Protein 1OMH (pdb70)

Solvent-accessible surface area: 15332 Å² total

Secondary structure (DSSP, 8-state):
-B--EEGGGHHHHHHT---SEEEESHHHHHTT--SB--HHHHHHHHHT---SS----TTS-TTSPPEEEEEEEEE--HHHHHHHHTS--HHHHHHHHHHHHHHHHHHHTT-EEEEEETTEEEEEE-----EEEEEEEE-TT--EEEEEEEEEE--B-TTS-B---B-HHHHHTHHHHHHHHHHHHHHHHHHTT--EEE-SSS-EEETTS-HHHHHTT-HHHHHHHHHHHHHT--TTT--HHHHHHHHHHTPPPP----HHHHHHHHHHHHHHTT----

Nearest PDB structures (foldseek):
  1omh-assembly1_A  TM=1.004E+00  e=4.259E-51  Escherichia coli
  1s6m-assembly1_A  TM=9.901E-01  e=4.294E-47  Escherichia coli
  1zm5-assembly1_A  TM=9.902E-01  e=7.015E-47  Escherichia coli
  8a1c-assembly1_A  TM=9.277E-01  e=3.483E-29  Escherichia coli
  8a1b-assembly1_A  TM=8.368E-01  e=1.275E-27  Escherichia coli

B-factor: mean 31.38, std 11.95, range [6.64, 80.11]

Foldseek 3Di:
DAKWAFPVCLVVVLVLAVAQKFKDKPVCVVLVGGGHDDSVCVSVLLVQPSPPPDDGCPVDDPVDTHTFWMKQKAWAQLQLLCLCQQVNDVLLLVLLVVLVRVLVQVLLQQWWDWDADPNRIDIGNQSIWIWIKGWDAADLVGFGITMITITTTQHADPVRRDHGTPSVRNNVCSVVSNLSSQVSSQVSVVVVPFDWDDDPPSDIHGVQADDVLSVLRCVLVVQLVVLCVVVVHDPVDDDPVSSCCSNPVSGHDRDDDDSVVSSVVSNVSSVVSVGDSD

Radius of gyration: 20.37 Å; Cα contacts (8 Å, |Δi|>4): 442; chains: 1; bounding box: 50×43×57 Å

Structure (mmCIF, N/CA/C/O backbone):
data_1OMH
#
_entry.id   1OMH
#
_cell.length_a   90.830
_cell.length_b   90.830
_cell.length_c   203.630
_cell.angle_alpha   90.00
_cell.angle_beta   90.00
_cell.angle_gamma   120.00
#
_symmetry.space_group_name_H-M   'P 61 2 2'
#
loop_
_entity.id
_entity.type
_entity.pdbx_description
1 polymer 'DNA OLIGONUCLEOTIDE'
2 polymer 'trwC protein'
3 non-polymer 'SULFATE ION'
4 water water
#
loop_
_atom_site.group_PDB
_atom_site.id
_atom_site.type_symbol
_atom_site.label_atom_id
_atom_site.label_alt_id
_atom_site.label_comp_id
_atom_site.label_asym_id
_atom_site.label_entity_id
_atom_site.label_seq_id
_atom_site.pdbx_PDB_ins_code
_atom_site.Cartn_x
_atom_site.Cartn_y
_atom_site.Cartn_z
_atom_site.occupancy
_atom_site.B_iso_or_equiv
_atom_site.auth_seq_id
_atom_site.auth_comp_id
_atom_site.auth_asym_id
_atom_site.auth_atom_id
_atom_site.pdbx_PDB_model_num
ATOM 521 N N . LEU B 2 2 ? 31.687 13.504 45.302 1.00 15.63 2 LEU A N 1
ATOM 522 C CA . LEU B 2 2 ? 31.852 13.677 46.740 1.00 17.70 2 LEU A CA 1
ATOM 523 C C . LEU B 2 2 ? 32.061 15.164 47.000 1.00 19.84 2 LEU A C 1
ATOM 524 O O . LEU B 2 2 ? 32.883 15.813 46.355 1.00 18.11 2 LEU A O 1
ATOM 529 N N . SER B 2 3 ? 31.300 15.701 47.941 1.00 19.43 3 SER A N 1
ATOM 530 C CA . SER B 2 3 ? 31.416 17.103 48.303 1.00 20.52 3 SER A CA 1
ATOM 531 C C . SER B 2 3 ? 31.360 17.193 49.812 1.00 19.48 3 SER A C 1
ATOM 532 O O . SER B 2 3 ? 30.821 16.306 50.482 1.00 20.11 3 SER A O 1
ATOM 535 N N . HIS B 2 4 ? 31.928 18.259 50.353 1.00 18.99 4 HIS A N 1
ATOM 536 C CA . HIS B 2 4 ? 31.907 18.433 51.788 1.00 15.31 4 HIS A CA 1
ATOM 537 C C . HIS B 2 4 ? 31.290 19.775 52.128 1.00 19.44 4 HIS A C 1
ATOM 538 O O . HIS B 2 4 ? 31.299 20.716 51.323 1.00 16.80 4 HIS A O 1
ATOM 553 N N . VAL B 2 6 ? 31.176 22.131 55.752 1.00 16.43 6 VAL A N 1
ATOM 554 C CA . VAL B 2 6 ? 31.462 22.255 57.173 1.00 17.85 6 VAL A CA 1
ATOM 555 C C . VAL B 2 6 ? 30.160 22.748 57.804 1.00 20.04 6 VAL A C 1
ATOM 556 O O . VAL B 2 6 ? 29.637 23.787 57.413 1.00 27.48 6 VAL A O 1
ATOM 560 N N . LEU B 2 7 ? 29.644 21.990 58.764 1.00 23.09 7 LEU A N 1
ATOM 561 C CA . LEU B 2 7 ? 28.391 22.314 59.444 1.00 26.36 7 LEU A CA 1
ATOM 562 C C . LEU B 2 7 ? 28.560 23.128 60.725 1.00 26.08 7 LEU A C 1
ATOM 563 O O . LEU B 2 7 ? 29.360 22.774 61.593 1.00 26.77 7 LEU A O 1
ATOM 568 N N . THR B 2 8 ? 27.787 24.204 60.848 1.00 25.71 8 THR A N 1
ATOM 569 C CA . THR B 2 8 ? 27.837 25.034 62.051 1.00 28.75 8 THR A CA 1
ATOM 570 C C . THR B 2 8 ? 26.469 25.083 62.741 1.00 31.00 8 THR A C 1
ATOM 571 O O . THR B 2 8 ? 25.520 24.423 62.304 1.00 29.04 8 THR A O 1
ATOM 575 N N . ARG B 2 9 ? 26.374 25.854 63.821 1.00 30.43 9 ARG A N 1
ATOM 576 C CA . ARG B 2 9 ? 25.133 25.967 64.585 1.00 35.43 9 ARG A CA 1
ATOM 577 C C . ARG B 2 9 ? 23.905 26.182 63.712 1.00 32.56 9 ARG A C 1
ATOM 578 O O . ARG B 2 9 ? 22.917 25.459 63.830 1.00 33.01 9 ARG A O 1
ATOM 586 N N . GLN B 2 10 ? 23.972 27.189 62.849 1.00 34.20 10 GLN A N 1
ATOM 587 C CA . GLN B 2 10 ? 22.871 27.524 61.954 1.00 36.80 10 GLN A CA 1
ATOM 588 C C . GLN B 2 10 ? 22.420 26.366 61.056 1.00 38.24 10 GLN A C 1
ATOM 589 O O . GLN B 2 10 ? 21.334 26.418 60.483 1.00 38.54 10 GLN A O 1
ATOM 595 N N . ASP B 2 11 ? 23.245 25.328 60.925 1.00 35.65 11 ASP A N 1
ATOM 596 C CA . ASP B 2 11 ? 22.893 24.186 60.074 1.00 31.67 11 ASP A CA 1
ATOM 597 C C . ASP B 2 11 ? 22.422 22.979 60.880 1.00 30.11 11 ASP A C 1
ATOM 598 O O . ASP B 2 11 ? 22.172 21.913 60.319 1.00 30.26 11 ASP A O 1
ATOM 603 N N . ILE B 2 12 ? 22.295 23.130 62.191 1.00 25.75 12 ILE A N 1
ATOM 604 C CA . ILE B 2 12 ? 21.895 21.994 63.008 1.00 26.78 12 ILE A CA 1
ATOM 605 C C . ILE B 2 12 ? 20.518 21.455 62.618 1.00 27.56 12 ILE A C 1
ATOM 606 O O . ILE B 2 12 ? 20.260 20.257 62.740 1.00 25.94 12 ILE A O 1
ATOM 611 N N . GLY B 2 13 ? 19.647 22.334 62.134 1.00 29.27 13 GLY A N 1
ATOM 612 C CA . GLY B 2 13 ? 18.327 21.899 61.713 1.00 32.33 13 GLY A CA 1
ATOM 613 C C . GLY B 2 13 ? 18.441 21.106 60.422 1.00 33.24 13 GLY A C 1
ATOM 614 O O . GLY B 2 13 ? 17.839 20.041 60.268 1.00 32.43 13 GLY A O 1
ATOM 615 N N . ARG B 2 14 ? 19.226 21.634 59.489 1.00 33.59 14 ARG A N 1
ATOM 616 C CA . ARG B 2 14 ? 19.443 20.989 58.200 1.00 35.81 14 ARG A CA 1
ATOM 617 C C . ARG B 2 14 ? 20.042 19.598 58.410 1.00 34.69 14 ARG A C 1
ATOM 618 O O . ARG B 2 14 ? 19.547 18.607 57.875 1.00 35.37 14 ARG A O 1
ATOM 626 N N . ALA B 2 15 ? 21.103 19.529 59.205 1.00 33.12 15 ALA A N 1
ATOM 627 C CA . ALA B 2 15 ? 21.770 18.261 59.483 1.00 33.48 15 ALA A CA 1
ATOM 628 C C . ALA B 2 15 ? 20.819 17.246 60.109 1.00 35.91 15 ALA A C 1
ATOM 629 O O . ALA B 2 15 ? 20.877 16.055 59.801 1.00 33.43 15 ALA A O 1
ATOM 631 N N . ALA B 2 16 ? 19.940 17.723 60.985 1.00 33.28 16 ALA A N 1
ATOM 632 C CA . ALA B 2 16 ? 18.987 16.850 61.654 1.00 35.10 16 ALA A CA 1
ATOM 633 C C . ALA B 2 16 ? 17.905 16.345 60.701 1.00 32.12 16 ALA A C 1
ATOM 634 O O . ALA B 2 16 ? 17.369 15.256 60.890 1.00 36.12 16 ALA A O 1
ATOM 636 N N . SER B 2 17 ? 17.596 17.132 59.673 1.00 33.78 17 SER A N 1
ATOM 637 C CA . SER B 2 17 ? 16.566 16.763 58.701 1.00 32.97 17 SER A CA 1
ATOM 638 C C . SER B 2 17 ? 16.961 15.592 57.803 1.00 33.90 17 SER A C 1
ATOM 639 O O . SER B 2 17 ? 16.105 14.966 57.180 1.00 36.36 17 SER A O 1
ATOM 642 N N . TYR B 2 18 ? 18.255 15.304 57.726 1.00 28.46 18 TYR A N 1
ATOM 643 C CA . TYR B 2 18 ? 18.737 14.208 56.894 1.00 31.94 18 TYR A CA 1
ATOM 644 C C . TYR B 2 18 ? 18.160 12.872 57.346 1.00 31.12 18 TYR A C 1
ATOM 645 O O . TYR B 2 18 ? 18.054 11.935 56.561 1.00 26.74 18 TYR A O 1
ATOM 654 N N . TYR B 2 19 ? 17.777 12.793 58.615 1.00 39.80 19 TYR A N 1
ATOM 655 C CA . TYR B 2 19 ? 17.210 11.565 59.158 1.00 44.92 19 TYR A CA 1
ATOM 656 C C . TYR B 2 19 ? 15.826 11.301 58.571 1.00 51.40 19 TYR A C 1
ATOM 657 O O . TYR B 2 19 ? 15.265 12.146 57.871 1.00 57.33 19 TYR A O 1
ATOM 666 N N . GLY B 2 31 ? 19.599 -2.228 52.970 1.00 45.01 31 GLY A N 1
ATOM 667 C CA . GLY B 2 31 ? 18.667 -1.836 54.012 0.00 45.98 31 GLY A CA 1
ATOM 668 C C . GLY B 2 31 ? 19.270 -0.884 55.028 0.00 46.21 31 GLY A C 1
ATOM 669 O O . GLY B 2 31 ? 20.477 -0.640 55.020 0.00 46.15 31 GLY A O 1
ATOM 670 N N . ASP B 2 32 ? 18.422 -0.348 55.902 1.00 47.96 32 ASP A N 1
ATOM 671 C CA . ASP B 2 32 ? 18.850 0.588 56.943 1.00 46.09 32 ASP A CA 1
ATOM 672 C C . ASP B 2 32 ? 19.288 1.907 56.307 0.00 41.31 32 ASP A C 1
ATOM 673 O O . ASP B 2 32 ? 20.464 2.099 56.011 1.00 36.81 32 ASP A O 1
ATOM 678 N N . ALA B 2 33 ? 18.339 2.817 56.105 1.00 35.64 33 ALA A N 1
ATOM 679 C CA . ALA B 2 33 ? 18.631 4.104 55.482 1.00 33.38 33 ALA A CA 1
ATOM 680 C C . ALA B 2 33 ? 19.500 5.030 56.330 1.00 30.91 33 ALA A C 1
ATOM 681 O O . ALA B 2 33 ? 20.233 5.853 55.788 1.00 26.37 33 ALA A O 1
ATOM 683 N N . SER B 2 34 ? 19.403 4.907 57.651 1.00 29.54 34 SER A N 1
ATOM 684 C CA . SER B 2 34 ? 20.193 5.729 58.567 1.00 31.44 34 SER A CA 1
ATOM 685 C C . SER B 2 34 ? 21.024 4.776 59.414 1.00 33.17 34 SER A C 1
ATOM 686 O O . SER B 2 34 ? 20.478 4.022 60.221 1.00 37.81 34 SER A O 1
ATOM 689 N N . GLU B 2 35 ? 22.341 4.814 59.239 1.00 28.56 35 GLU A N 1
ATOM 690 C CA . GLU B 2 35 ? 23.235 3.912 59.964 1.00 27.12 35 GLU A CA 1
ATOM 691 C C . GLU B 2 35 ? 24.458 4.619 60.556 1.00 28.21 35 GLU A C 1
ATOM 692 O O . GLU B 2 35 ? 24.940 5.602 60.002 1.00 22.45 35 GLU A O 1
ATOM 698 N N . TRP B 2 36 ? 24.951 4.106 61.682 1.00 25.42 36 TRP A N 1
ATOM 699 C CA . TRP B 2 36 ? 26.133 4.662 62.337 1.00 25.68 36 TRP A CA 1
ATOM 700 C C . TRP B 2 36 ? 27.378 4.012 61.754 1.00 22.15 36 TRP A C 1
ATOM 701 O O . TRP B 2 36 ? 27.317 2.907 61.212 1.00 28.17 36 TRP A O 1
ATOM 712 N N . GLN B 2 37 ? 28.508 4.702 61.878 1.00 24.92 37 GLN A N 1
ATOM 713 C CA . GLN B 2 37 ? 29.790 4.173 61.436 1.00 23.68 37 GLN A CA 1
ATOM 714 C C . GLN B 2 37 ? 30.908 4.921 62.147 1.00 27.66 37 GLN A C 1
ATOM 715 O O . GLN B 2 37 ? 30.756 6.097 62.490 1.00 21.43 37 GLN A O 1
ATOM 721 N N . GLY B 2 38 ? 32.023 4.227 62.370 1.00 28.84 38 GLY A N 1
ATOM 722 C CA . GLY B 2 38 ? 33.166 4.842 63.018 1.00 32.82 38 GLY A CA 1
ATOM 723 C C . GLY B 2 38 ? 33.586 4.199 64.326 1.00 35.12 38 GLY A C 1
ATOM 724 O O . GLY B 2 38 ? 32.749 3.874 65.168 1.00 32.33 38 GLY A O 1
ATOM 725 N N . LYS B 2 39 ? 34.892 4.013 64.492 1.00 34.29 39 LYS A N 1
ATOM 726 C CA . LYS B 2 39 ? 35.430 3.424 65.713 1.00 35.13 39 LYS A CA 1
ATOM 727 C C . LYS B 2 39 ? 34.934 4.275 66.872 1.00 34.29 39 LYS A C 1
ATOM 728 O O . LYS B 2 39 ? 34.655 3.771 67.958 1.00 39.74 39 LYS A O 1
ATOM 734 N N . GLY B 2 40 ? 34.820 5.576 66.624 1.00 32.41 40 GLY A N 1
ATOM 735 C CA . GLY B 2 40 ? 34.343 6.485 67.646 1.00 33.45 40 GLY A CA 1
ATOM 736 C C . GLY B 2 40 ? 32.922 6.128 68.033 1.00 38.16 40 GLY A C 1
ATOM 737 O O . GLY B 2 40 ? 32.584 6.088 69.218 1.00 36.51 40 GLY A O 1
ATOM 738 N N . ALA B 2 41 ? 32.084 5.872 67.031 1.00 36.05 41 ALA A N 1
ATOM 739 C CA . ALA B 2 41 ? 30.694 5.508 67.277 1.00 38.25 41 ALA A CA 1
ATOM 740 C C . ALA B 2 41 ? 30.699 4.275 68.171 1.00 40.56 41 ALA A C 1
ATOM 741 O O . ALA B 2 41 ? 29.988 4.220 69.173 1.00 39.98 41 ALA A O 1
ATOM 743 N N . GLU B 2 42 ? 31.517 3.295 67.800 1.00 42.83 42 GLU A N 1
ATOM 744 C CA . GLU B 2 42 ? 31.645 2.065 68.572 1.00 47.68 42 GLU A CA 1
ATOM 745 C C . GLU B 2 42 ? 32.010 2.412 70.013 1.00 48.94 42 GLU A C 1
ATOM 746 O O . GLU B 2 42 ? 31.446 1.862 70.957 1.00 48.86 42 GLU A O 1
ATOM 752 N N . GLU B 2 43 ? 32.955 3.335 70.170 1.00 49.56 43 GLU A N 1
ATOM 753 C CA . GLU B 2 43 ? 33.395 3.763 71.491 1.00 48.55 43 GLU A CA 1
ATOM 754 C C . GLU B 2 43 ? 32.253 4.317 72.329 1.00 45.74 43 GLU A C 1
ATOM 755 O O . GLU B 2 43 ? 32.256 4.188 73.552 1.00 46.08 43 GLU A O 1
ATOM 761 N N . LEU B 2 44 ? 31.274 4.934 71.676 1.00 41.56 44 LEU A N 1
ATOM 762 C CA . LEU B 2 44 ? 30.133 5.496 72.390 1.00 38.56 44 LEU A CA 1
ATOM 763 C C . LEU B 2 44 ? 28.987 4.495 72.444 1.00 37.95 44 LEU A C 1
ATOM 764 O O . LEU B 2 44 ? 27.882 4.827 72.870 1.00 36.60 44 LEU A O 1
ATOM 769 N N . GLY B 2 45 ? 29.259 3.270 72.004 1.00 38.92 45 GLY A N 1
ATOM 770 C CA . GLY B 2 45 ? 28.244 2.232 72.012 1.00 44.28 45 GLY A CA 1
ATOM 771 C C . GLY B 2 45 ? 27.172 2.419 70.955 1.00 46.96 45 GLY A C 1
ATOM 772 O O . GLY B 2 45 ? 26.036 1.976 71.128 1.00 45.51 45 GLY A O 1
ATOM 773 N N . LEU B 2 46 ? 27.527 3.072 69.853 1.00 43.03 46 LEU A N 1
ATOM 774 C CA . LEU B 2 46 ? 26.569 3.306 68.781 1.00 41.82 46 LEU A CA 1
ATOM 775 C C . LEU B 2 46 ? 26.811 2.379 67.597 1.00 40.87 46 LEU A C 1
ATOM 776 O O . LEU B 2 46 ? 27.934 2.258 67.109 1.00 42.87 46 LEU A O 1
ATOM 781 N N . SER B 2 47 ? 25.747 1.722 67.147 1.00 39.93 47 SER A N 1
ATOM 782 C CA . SER B 2 47 ? 25.822 0.801 66.019 1.00 39.16 47 SER A CA 1
ATOM 783 C C . SER B 2 47 ? 24.425 0.595 65.446 1.00 36.20 47 SER A C 1
ATOM 784 O O . SER B 2 47 ? 23.429 0.801 66.136 1.00 37.11 47 SER A O 1
ATOM 787 N N . GLY B 2 48 ? 24.358 0.180 64.185 1.00 36.83 48 GLY A N 1
ATOM 788 C CA . GLY B 2 48 ? 23.070 -0.038 63.550 1.00 35.45 48 GLY A CA 1
ATOM 789 C C . GLY B 2 48 ? 22.363 1.269 63.241 1.00 34.16 48 GLY A C 1
ATOM 790 O O . GLY B 2 48 ? 23.004 2.306 63.070 1.00 29.81 48 GLY A O 1
ATOM 791 N N . GLU B 2 49 ? 21.037 1.224 63.171 1.00 32.33 49 GLU A N 1
ATOM 792 C CA . GLU B 2 49 ? 20.250 2.412 62.870 1.00 32.52 49 GLU A CA 1
ATOM 793 C C . GLU B 2 49 ? 20.589 3.584 63.785 1.00 32.13 49 GLU A C 1
ATOM 794 O O . GLU B 2 49 ? 20.919 3.409 64.959 1.00 33.29 49 GLU A O 1
ATOM 800 N N . VAL B 2 50 ? 20.493 4.787 63.235 1.00 27.81 50 VAL A N 1
ATOM 801 C CA . VAL B 2 50 ? 20.781 5.995 63.991 1.00 32.05 50 VAL A CA 1
ATOM 802 C C . VAL B 2 50 ? 19.587 6.414 64.842 1.00 33.40 50 VAL A C 1
ATOM 803 O O . VAL B 2 50 ? 18.446 6.385 64.384 1.00 30.92 50 VAL A O 1
ATOM 807 N N . ASP B 2 51 ? 19.852 6.782 66.091 1.00 33.57 51 ASP A N 1
ATOM 808 C CA . ASP B 2 51 ? 18.792 7.252 66.969 1.00 33.18 51 ASP A CA 1
ATOM 809 C C . ASP B 2 51 ? 18.825 8.763 66.815 1.00 30.90 51 ASP A C 1
ATOM 810 O O . ASP B 2 51 ? 19.799 9.413 67.201 1.00 33.15 51 ASP A O 1
ATOM 815 N N . SER B 2 52 ? 17.767 9.319 66.240 1.00 26.01 52 SER A N 1
ATOM 816 C CA . SER B 2 52 ? 17.695 10.753 66.004 1.00 26.56 52 SER A CA 1
ATOM 817 C C . SER B 2 52 ? 17.943 11.598 67.244 1.00 28.33 52 SER A C 1
ATOM 818 O O . SER B 2 52 ? 18.520 12.676 67.150 1.00 26.89 52 SER A O 1
ATOM 821 N N . LYS B 2 53 ? 17.507 11.118 68.405 1.00 30.43 53 LYS A N 1
ATOM 822 C CA . LYS B 2 53 ? 17.699 11.886 69.625 1.00 34.15 53 LYS A CA 1
ATOM 823 C C . LYS B 2 53 ? 19.176 11.973 69.981 1.00 28.67 53 LYS A C 1
ATOM 824 O O . LYS B 2 53 ? 19.691 13.060 70.239 1.00 32.78 53 LYS A O 1
ATOM 830 N N . ARG B 2 54 ? 19.857 10.833 69.998 1.00 28.39 54 ARG A N 1
ATOM 831 C CA . ARG B 2 54 ? 21.274 10.832 70.328 1.00 32.32 54 ARG A CA 1
ATOM 832 C C . ARG B 2 54 ? 22.014 11.664 69.279 1.00 33.53 54 ARG A C 1
ATOM 833 O O . ARG B 2 54 ? 22.941 12.408 69.602 1.00 30.06 54 ARG A O 1
ATOM 841 N N . PHE B 2 55 ? 21.577 11.557 68.027 1.00 30.66 55 PHE A N 1
ATOM 842 C CA . PHE B 2 55 ? 22.204 12.296 66.938 1.00 28.02 55 PHE A CA 1
ATOM 843 C C . PHE B 2 55 ? 22.142 13.808 67.127 1.00 28.06 55 PHE A C 1
ATOM 844 O O . PHE B 2 55 ? 23.150 14.490 66.945 1.00 22.26 55 PHE A O 1
ATOM 852 N N . ARG B 2 56 ? 20.973 14.339 67.487 1.00 28.97 56 ARG A N 1
ATOM 853 C CA . ARG B 2 56 ? 20.832 15.784 67.686 1.00 30.96 56 ARG A CA 1
ATOM 854 C C . ARG B 2 56 ? 21.731 16.309 68.806 1.00 30.44 56 ARG A C 1
ATOM 855 O O . ARG B 2 56 ? 22.336 17.371 68.675 1.00 31.15 56 ARG A O 1
ATOM 863 N N . GLU B 2 57 ? 21.819 15.577 69.909 1.00 29.70 57 GLU A N 1
ATOM 864 C CA . GLU B 2 57 ? 22.659 16.039 71.000 1.00 38.22 57 GLU A CA 1
ATOM 865 C C . GLU B 2 57 ? 24.129 15.991 70.602 1.00 36.04 57 GLU A C 1
ATOM 866 O O . GLU B 2 57 ? 24.872 16.941 70.859 1.00 35.17 57 GLU A O 1
ATOM 872 N N . LEU B 2 58 ? 24.545 14.895 69.971 1.00 32.85 58 LEU A N 1
ATOM 873 C CA . LEU B 2 58 ? 25.928 14.772 69.531 1.00 29.63 58 LEU A CA 1
ATOM 874 C C . LEU B 2 58 ? 26.270 15.963 68.652 1.00 28.60 58 LEU A C 1
ATOM 875 O O . LEU B 2 58 ? 27.357 16.530 68.756 1.00 28.88 58 LEU A O 1
ATOM 880 N N . LEU B 2 59 ? 25.337 16.359 67.792 1.00 25.77 59 LEU A N 1
ATOM 881 C CA . LEU B 2 59 ? 25.565 17.516 66.936 1.00 26.98 59 LEU A CA 1
ATOM 882 C C . LEU B 2 59 ? 25.800 18.722 67.843 1.00 30.77 59 LEU A C 1
ATOM 883 O O . LEU B 2 59 ? 26.592 19.605 67.527 1.00 25.30 59 LEU A O 1
ATOM 888 N N . ALA B 2 60 ? 25.105 18.742 68.977 1.00 33.45 60 ALA A N 1
ATOM 889 C CA . ALA B 2 60 ? 25.226 19.833 69.940 1.00 37.99 60 ALA A CA 1
ATOM 890 C C . ALA B 2 60 ? 26.476 19.689 70.809 1.00 39.72 60 ALA A C 1
ATOM 891 O O . ALA B 2 60 ? 26.777 20.566 71.618 1.00 38.76 60 ALA A O 1
ATOM 893 N N . GLY B 2 61 ? 27.188 18.577 70.645 1.00 39.76 61 GLY A N 1
ATOM 894 C CA . GLY B 2 61 ? 28.402 18.340 71.410 1.00 42.41 61 GLY A CA 1
ATOM 895 C C . GLY B 2 61 ? 28.191 17.669 72.756 1.00 44.93 61 GLY A C 1
ATOM 896 O O . GLY B 2 61 ? 28.959 17.902 73.689 1.00 44.16 61 GLY A O 1
ATOM 897 N N . ASN B 2 62 ? 27.170 16.818 72.849 1.00 46.02 62 ASN A N 1
ATOM 898 C CA . ASN B 2 62 ? 26.844 16.124 74.094 1.00 41.96 62 ASN A CA 1
ATOM 899 C C . ASN B 2 62 ? 27.120 14.622 74.053 1.00 43.41 62 ASN A C 1
ATOM 900 O O . ASN B 2 62 ? 26.373 13.854 73.443 1.00 44.72 62 ASN A O 1
ATOM 905 N N . ILE B 2 63 ? 28.189 14.205 74.723 1.00 43.29 63 ILE A N 1
ATOM 906 C CA . ILE B 2 63 ? 28.574 12.798 74.762 1.00 44.35 63 ILE A CA 1
ATOM 907 C C . ILE B 2 63 ? 27.532 12.018 75.554 1.00 45.04 63 ILE A C 1
ATOM 908 O O . ILE B 2 63 ? 27.474 10.788 75.493 1.00 43.89 63 ILE A O 1
ATOM 913 N N . GLY B 2 64 ? 26.720 12.754 76.307 1.00 46.21 64 GLY A N 1
ATOM 914 C CA . GLY B 2 64 ? 25.643 12.160 77.081 1.00 50.32 64 GLY A CA 1
ATOM 915 C C . GLY B 2 64 ? 25.939 11.257 78.261 0.00 48.93 64 GLY A C 1
ATOM 916 O O . GLY B 2 64 ? 25.149 11.210 79.202 0.00 48.82 64 GLY A O 1
ATOM 917 N N . GLU B 2 65 ? 27.056 10.538 78.229 1.00 49.07 65 GLU A N 1
ATOM 918 C CA . GLU B 2 65 ? 27.395 9.631 79.322 1.00 50.86 65 GLU A CA 1
ATOM 919 C C . GLU B 2 65 ? 27.691 10.373 80.623 0.00 50.86 65 GLU A C 1
ATOM 920 O O . GLU B 2 65 ? 28.468 9.908 81.458 0.00 50.62 65 GLU A O 1
ATOM 926 N N . GLY B 2 66 ? 27.053 11.524 80.800 0.00 52.38 66 GLY A N 1
ATOM 927 C CA . GLY B 2 66 ? 27.269 12.304 82.001 1.00 54.50 66 GLY A CA 1
ATOM 928 C C . GLY B 2 66 ? 28.630 12.969 81.961 1.00 56.98 66 GLY A C 1
ATOM 929 O O . GLY B 2 66 ? 29.254 13.199 82.997 1.00 56.08 66 GLY A O 1
ATOM 930 N N . HIS B 2 67 ? 29.091 13.275 80.752 1.00 55.99 67 HIS A N 1
ATOM 931 C CA . HIS B 2 67 ? 30.386 13.916 80.553 1.00 54.23 67 HIS A CA 1
ATOM 932 C C . HIS B 2 67 ? 30.190 15.410 80.318 1.00 50.94 67 HIS A C 1
ATOM 933 O O . HIS B 2 67 ? 29.068 15.867 80.096 1.00 50.52 67 HIS A O 1
ATOM 940 N N . ARG B 2 68 ? 31.277 16.173 80.369 1.00 49.63 68 ARG A N 1
ATOM 941 C CA . ARG B 2 68 ? 31.188 17.613 80.146 1.00 46.58 68 ARG A CA 1
ATOM 942 C C . ARG B 2 68 ? 30.850 17.883 78.682 1.00 47.10 68 ARG A C 1
ATOM 943 O O . ARG B 2 68 ? 31.286 17.148 77.793 1.00 44.11 68 ARG A O 1
ATOM 951 N N . ILE B 2 69 ? 30.064 18.929 78.442 1.00 41.66 69 ILE A N 1
ATOM 952 C CA . ILE B 2 69 ? 29.685 19.319 77.091 1.00 39.34 69 ILE A CA 1
ATOM 953 C C . ILE B 2 69 ? 30.981 19.660 76.347 1.00 41.27 69 ILE A C 1
ATOM 954 O O . ILE B 2 69 ? 31.976 20.035 76.969 1.00 39.22 69 ILE A O 1
ATOM 967 N N . ARG B 2 71 ? 33.444 21.502 73.116 1.00 35.35 71 ARG A N 1
ATOM 968 C CA . ARG B 2 71 ? 33.718 22.731 72.386 1.00 27.27 71 ARG A CA 1
ATOM 969 C C . ARG B 2 71 ? 33.560 24.058 73.123 1.00 29.46 71 ARG A C 1
ATOM 970 O O . ARG B 2 71 ? 33.285 25.083 72.503 1.00 27.91 71 ARG A O 1
ATOM 978 N N . SER B 2 72 ? 33.761 24.059 74.437 1.00 31.82 72 SER A N 1
ATOM 979 C CA . SER B 2 72 ? 33.637 25.302 75.195 1.00 36.91 72 SER A CA 1
ATOM 980 C C . SER B 2 72 ? 34.668 26.346 74.747 1.00 35.35 72 SER A C 1
ATOM 981 O O . SER B 2 72 ? 34.384 27.545 74.737 1.00 37.33 72 SER A O 1
ATOM 984 N N . ALA B 2 73 ? 35.855 25.884 74.357 1.00 38.56 73 ALA A N 1
ATOM 985 C CA . ALA B 2 73 ? 36.929 26.775 73.920 1.00 35.38 73 ALA A CA 1
ATOM 986 C C . ALA B 2 73 ? 36.602 27.555 72.648 1.00 37.89 73 ALA A C 1
ATOM 987 O O . ALA B 2 73 ? 37.369 28.431 72.236 1.00 35.77 73 ALA A O 1
ATOM 989 N N . THR B 2 74 ? 35.471 27.238 72.023 1.00 34.76 74 THR A N 1
ATOM 990 C CA . THR B 2 74 ? 35.060 27.931 70.806 1.00 32.15 74 THR A CA 1
ATOM 991 C C . THR B 2 74 ? 34.923 29.419 71.086 1.00 35.70 74 THR A C 1
ATOM 992 O O . THR B 2 74 ? 34.281 29.820 72.059 1.00 40.47 74 THR A O 1
ATOM 996 N N . ARG B 2 75 ? 35.519 30.240 70.228 1.00 35.96 75 ARG A N 1
ATOM 997 C CA . ARG B 2 75 ? 35.455 31.686 70.395 1.00 35.36 75 ARG A CA 1
ATOM 998 C C . ARG B 2 75 ? 34.073 32.258 70.102 1.00 38.86 75 ARG A C 1
ATOM 999 O O . ARG B 2 75 ? 33.473 31.971 69.068 1.00 36.92 75 ARG A O 1
ATOM 1007 N N . GLN B 2 76 ? 33.581 33.080 71.025 1.00 39.54 76 GLN A N 1
ATOM 1008 C CA . GLN B 2 76 ? 32.274 33.708 70.893 1.00 39.44 76 GLN A CA 1
ATOM 1009 C C . GLN B 2 76 ? 32.110 34.460 69.581 1.00 38.17 76 GLN A C 1
ATOM 1010 O O . GLN B 2 76 ? 30.997 34.602 69.074 1.00 38.85 76 GLN A O 1
ATOM 1016 N N . ASP B 2 77 ? 33.212 34.951 69.027 1.00 36.68 77 ASP A N 1
ATOM 1017 C CA . ASP B 2 77 ? 33.131 35.685 67.772 1.00 34.60 77 ASP A CA 1
ATOM 1018 C C . ASP B 2 77 ? 33.258 34.746 66.569 1.00 33.38 77 ASP A C 1
ATOM 1019 O O . ASP B 2 77 ? 33.240 35.185 65.423 1.00 30.44 77 ASP A O 1
ATOM 1024 N N . SER B 2 78 ? 33.374 33.451 66.841 1.00 35.75 78 SER A N 1
ATOM 1025 C CA . SER B 2 78 ? 33.497 32.457 65.781 1.00 36.74 78 SER A CA 1
ATOM 1026 C C . SER B 2 78 ? 32.300 31.506 65.800 1.00 35.87 78 SER A C 1
ATOM 1027 O O . SER B 2 78 ? 31.643 31.341 66.828 1.00 32.81 78 SER A O 1
ATOM 1030 N N . LYS B 2 79 ? 32.017 30.883 64.661 1.00 35.61 79 LYS A N 1
ATOM 1031 C CA . LYS B 2 79 ? 30.896 29.952 64.578 1.00 32.55 79 LYS A CA 1
ATOM 1032 C C . LYS B 2 79 ? 31.292 28.620 65.179 1.00 32.41 79 LYS A C 1
ATOM 1033 O O . LYS B 2 79 ? 32.406 28.144 64.976 1.00 32.32 79 LYS A O 1
ATOM 1039 N N . GLU B 2 80 ? 30.393 28.014 65.937 1.00 29.28 80 GLU A N 1
ATOM 1040 C CA . GLU B 2 80 ? 30.720 26.721 66.494 1.00 32.42 80 GLU A CA 1
ATOM 1041 C C . GLU B 2 80 ? 30.409 25.716 65.399 1.00 27.56 80 GLU A C 1
ATOM 1042 O O . GLU B 2 80 ? 29.428 25.855 64.669 1.00 30.24 80 GLU A O 1
ATOM 1048 N N . ARG B 2 81 ? 31.268 24.717 65.273 1.00 27.03 81 ARG A N 1
ATOM 1049 C CA . ARG B 2 81 ? 31.105 23.695 64.258 1.00 22.59 81 ARG A CA 1
ATOM 1050 C C . ARG B 2 81 ? 30.492 22.464 64.886 1.00 21.99 81 ARG A C 1
ATOM 1051 O O . ARG B 2 81 ? 30.915 22.024 65.952 1.00 23.51 81 ARG A O 1
ATOM 1059 N N . ILE B 2 82 ? 29.486 21.915 64.216 1.00 21.62 82 ILE A N 1
ATOM 1060 C CA . ILE B 2 82 ? 28.781 20.749 64.720 1.00 22.68 82 ILE A CA 1
ATOM 1061 C C . ILE B 2 82 ? 29.144 19.484 63.968 1.00 23.04 82 ILE A C 1
ATOM 1062 O O . ILE B 2 82 ? 28.836 18.379 64.420 1.00 25.65 82 ILE A O 1
ATOM 1067 N N . GLY B 2 83 ? 29.789 19.645 62.818 1.00 21.85 83 GLY A N 1
ATOM 1068 C CA . GLY B 2 83 ? 30.179 18.485 62.047 1.00 23.09 83 GLY A CA 1
ATOM 1069 C C . GLY B 2 83 ? 30.669 18.784 60.643 1.00 19.53 83 GLY A C 1
ATOM 1070 O O . GLY B 2 83 ? 30.896 19.932 60.260 1.00 24.76 83 GLY A O 1
ATOM 1071 N N . LEU B 2 84 ? 30.823 17.715 59.876 1.00 21.82 84 LEU A N 1
ATOM 1072 C CA . LEU B 2 84 ? 31.290 17.791 58.504 1.00 19.79 84 LEU A CA 1
ATOM 1073 C C . LEU B 2 84 ? 30.442 16.824 57.703 1.00 16.75 84 LEU A C 1
ATOM 1074 O O . LEU B 2 84 ? 30.429 15.625 57.982 1.00 20.20 84 LEU A O 1
ATOM 1079 N N . ASP B 2 85 ? 29.721 17.347 56.722 1.00 17.38 85 ASP A N 1
ATOM 1080 C CA . ASP B 2 85 ? 28.878 16.510 55.888 1.00 19.84 85 ASP A CA 1
ATOM 1081 C C . ASP B 2 85 ? 29.597 16.121 54.606 1.00 18.00 85 ASP A C 1
ATOM 1082 O O . ASP B 2 85 ? 30.033 16.984 53.847 1.00 19.34 85 ASP A O 1
ATOM 1087 N N . LEU B 2 86 ? 29.745 14.819 54.384 1.00 16.83 86 LEU A N 1
ATOM 1088 C CA . LEU B 2 86 ? 30.360 14.331 53.160 1.00 14.72 86 LEU A CA 1
ATOM 1089 C C . LEU B 2 86 ? 29.196 13.731 52.368 1.00 15.53 86 LEU A C 1
ATOM 1090 O O . LEU B 2 86 ? 28.611 12.721 52.766 1.00 16.27 86 LEU A O 1
ATOM 1095 N N . THR B 2 87 ? 28.848 14.378 51.263 1.00 15.50 87 THR A N 1
ATOM 1096 C CA . THR B 2 87 ? 27.743 13.927 50.426 1.00 16.51 87 THR A CA 1
ATOM 1097 C C . THR B 2 87 ? 28.240 13.144 49.217 1.00 13.55 87 THR A C 1
ATOM 1098 O O . THR B 2 87 ? 28.865 13.709 48.317 1.00 15.47 87 THR A O 1
ATOM 1102 N N . PHE B 2 88 ? 27.957 11.843 49.225 1.00 16.17 88 PHE A N 1
ATOM 1103 C CA . PHE B 2 88 ? 28.339 10.928 48.155 1.00 17.03 88 PHE A CA 1
ATOM 1104 C C . PHE B 2 88 ? 27.160 10.758 47.197 1.00 13.65 88 PHE A C 1
ATOM 1105 O O . PHE B 2 88 ? 26.093 10.319 47.608 1.00 17.47 88 PHE A O 1
ATOM 1113 N N . SER B 2 89 ? 27.364 11.072 45.924 1.00 14.96 89 SER A N 1
ATOM 1114 C CA . SER B 2 89 ? 26.301 10.939 44.935 1.00 16.76 89 SER A CA 1
ATOM 1115 C C . SER B 2 89 ? 26.748 10.043 43.786 1.00 16.47 89 SER A C 1
ATOM 1116 O O . SER B 2 89 ? 27.834 10.205 43.244 1.00 15.65 89 SER A O 1
ATOM 1119 N N . ALA B 2 90 ? 25.899 9.095 43.424 1.00 14.90 90 ALA A N 1
ATOM 1120 C CA . ALA B 2 90 ? 26.198 8.173 42.342 1.00 15.84 90 ALA A CA 1
ATOM 1121 C C . ALA B 2 90 ? 25.925 8.797 40.980 1.00 17.29 90 ALA A C 1
ATOM 1122 O O . ALA B 2 90 ? 25.192 9.788 40.871 1.00 17.62 90 ALA A O 1
ATOM 1124 N N . PRO B 2 91 ? 26.547 8.246 39.924 1.00 17.40 91 PRO A N 1
ATOM 1125 C CA . PRO B 2 91 ? 26.343 8.749 38.565 1.00 16.33 91 PRO A CA 1
ATOM 1126 C C . PRO B 2 91 ? 24.844 8.585 38.303 1.00 13.36 91 PRO A C 1
ATOM 1127 O O . PRO B 2 91 ? 24.216 7.716 38.898 1.00 12.80 91 PRO A O 1
ATOM 1131 N N . LYS B 2 92 ? 24.274 9.405 37.429 1.00 12.10 92 LYS A N 1
ATOM 1132 C CA . LYS B 2 92 ? 22.836 9.332 37.155 1.00 12.96 92 LYS A CA 1
ATOM 1133 C C . LYS B 2 92 ? 22.377 7.965 36.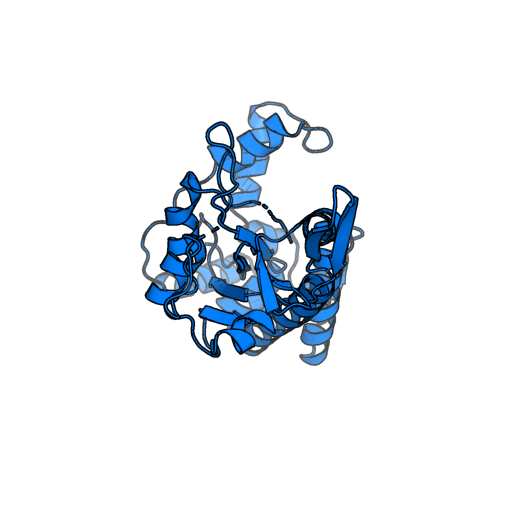643 1.00 13.20 92 LYS A C 1
ATOM 1134 O O . LYS B 2 92 ? 21.350 7.457 37.082 1.00 14.45 92 LYS A O 1
ATOM 1140 N N . SER B 2 93 ? 23.123 7.379 35.709 1.00 12.45 93 SER A N 1
ATOM 1141 C CA . SER B 2 93 ? 22.754 6.065 35.173 1.00 18.88 93 SER A CA 1
ATOM 1142 C C . SER B 2 93 ? 22.640 5.042 36.292 1.00 18.77 93 SER A C 1
ATOM 1143 O O . SER B 2 93 ? 21.785 4.155 36.254 1.00 20.91 93 SER A O 1
ATOM 1146 N N . VAL B 2 94 ? 23.510 5.164 37.287 1.00 17.79 94 VAL A N 1
ATOM 1147 C CA . VAL B 2 94 ? 23.497 4.245 38.411 1.00 15.50 94 VAL A CA 1
ATOM 1148 C C . VAL B 2 94 ? 22.227 4.454 39.231 1.00 18.19 94 VAL A C 1
ATOM 1149 O O . VAL B 2 94 ? 21.570 3.482 39.625 1.00 15.80 94 VAL A O 1
ATOM 1153 N N . SER B 2 95 ? 21.867 5.712 39.481 1.00 14.37 95 SER A N 1
ATOM 1154 C CA . SER B 2 95 ? 20.643 5.992 40.233 1.00 17.36 95 SER A CA 1
ATOM 1155 C C . SER B 2 95 ? 19.440 5.435 39.466 1.00 12.89 95 SER A C 1
ATOM 1156 O O . SER B 2 95 ? 18.512 4.883 40.066 1.00 18.78 95 SER A O 1
ATOM 1159 N N . LEU B 2 96 ? 19.464 5.570 38.141 1.00 14.09 96 LEU A N 1
ATOM 1160 C CA . LEU B 2 96 ? 18.367 5.085 37.298 1.00 20.26 96 LEU A CA 1
ATOM 1161 C C . LEU B 2 96 ? 18.196 3.570 37.355 1.00 21.40 96 LEU A C 1
ATOM 1162 O O . LEU B 2 96 ? 17.082 3.059 37.507 1.00 21.35 96 LEU A O 1
ATOM 1167 N N . GLN B 2 97 ? 19.306 2.854 37.228 1.00 22.63 97 GLN A N 1
ATOM 1168 C CA . GLN B 2 97 ? 19.274 1.399 37.253 1.00 20.22 97 GLN A CA 1
ATOM 1169 C C . GLN B 2 97 ? 18.800 0.903 38.612 1.00 21.30 97 GLN A C 1
ATOM 1170 O O . GLN B 2 97 ? 18.036 -0.055 38.705 1.00 21.87 97 GLN A O 1
ATOM 1176 N N . ALA B 2 98 ? 19.239 1.564 39.676 1.00 17.19 98 ALA A N 1
ATOM 1177 C CA . ALA B 2 98 ? 18.844 1.146 41.014 1.00 19.39 98 ALA A CA 1
ATOM 1178 C C . ALA B 2 98 ? 17.428 1.530 41.425 1.00 20.44 98 ALA A C 1
ATOM 1179 O O . ALA B 2 98 ? 16.716 0.728 42.025 1.00 20.29 98 ALA A O 1
ATOM 1181 N N . LEU B 2 99 ? 17.018 2.748 41.090 1.00 19.49 99 LEU A N 1
ATOM 1182 C CA . LEU B 2 99 ? 15.718 3.258 41.514 1.00 20.74 99 LEU A CA 1
ATOM 1183 C C . LEU B 2 99 ? 14.557 3.161 40.531 1.00 22.17 99 LEU A C 1
ATOM 1184 O O . LEU B 2 99 ? 13.400 3.099 40.944 1.00 23.00 99 LEU A O 1
ATOM 1189 N N . VAL B 2 100 ? 14.850 3.175 39.240 1.00 18.61 100 VAL A N 1
ATOM 1190 C CA . VAL B 2 100 ? 13.790 3.057 38.250 1.00 24.76 100 VAL A CA 1
ATOM 1191 C C . VAL B 2 100 ? 13.678 1.587 37.841 1.00 26.09 100 VAL A C 1
ATOM 1192 O O . VAL B 2 100 ? 12.609 0.993 37.964 1.00 25.67 100 VAL A O 1
ATOM 1196 N N . ALA B 2 101 ? 14.784 1.007 37.366 1.00 25.82 101 ALA A N 1
ATOM 1197 C CA . ALA B 2 101 ? 14.810 -0.404 36.968 1.00 27.49 101 ALA A CA 1
ATOM 1198 C C . ALA B 2 101 ? 14.583 -1.297 38.189 1.00 29.00 101 ALA A C 1
ATOM 1199 O O . ALA B 2 101 ? 14.055 -2.399 38.072 1.00 31.31 101 ALA A O 1
ATOM 1201 N N . GLY B 2 102 ? 15.004 -0.822 39.356 1.00 29.37 102 GLY A N 1
ATOM 1202 C CA . GLY B 2 102 ? 14.799 -1.579 40.579 1.00 27.08 102 GLY A CA 1
ATOM 1203 C C . GLY B 2 102 ? 15.844 -2.604 40.980 1.00 31.37 102 GLY A C 1
ATOM 1204 O O . GLY B 2 102 ? 15.497 -3.639 41.547 1.00 32.08 102 GLY A O 1
ATOM 1205 N N . ASP B 2 103 ? 17.116 -2.341 40.698 1.00 29.83 103 ASP A N 1
ATOM 1206 C CA . ASP B 2 103 ? 18.171 -3.277 41.081 1.00 29.03 103 ASP A CA 1
ATOM 1207 C C . ASP B 2 103 ? 18.674 -2.927 42.477 1.00 26.90 103 ASP A C 1
ATOM 1208 O O . ASP B 2 103 ? 19.517 -2.044 42.648 1.00 28.80 103 ASP A O 1
ATOM 1213 N N . ALA B 2 104 ? 18.151 -3.633 43.474 1.00 22.84 104 ALA A N 1
ATOM 1214 C CA . ALA B 2 104 ? 18.519 -3.404 44.863 1.00 25.32 104 ALA A CA 1
ATOM 1215 C C . ALA B 2 104 ? 20.001 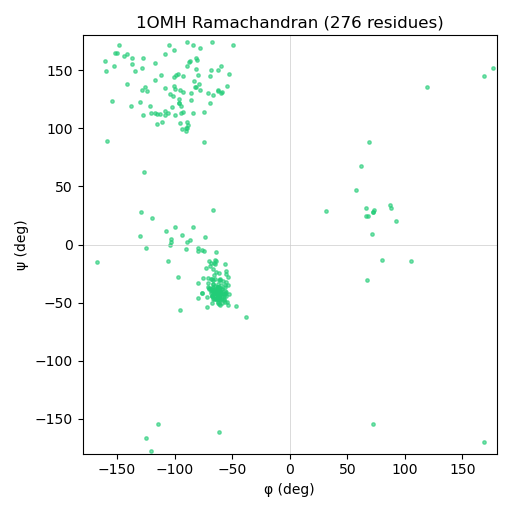-3.610 45.159 1.00 25.32 104 ALA A C 1
ATOM 1216 O O . ALA B 2 104 ? 20.551 -2.969 46.060 1.00 23.45 104 ALA A O 1
ATOM 1218 N N . GLU B 2 105 ? 20.654 -4.494 44.413 1.00 21.77 105 GLU A N 1
ATOM 1219 C CA . GLU B 2 105 ? 22.072 -4.748 44.654 1.00 22.78 105 GLU A CA 1
ATOM 1220 C C . GLU B 2 105 ? 22.912 -3.503 44.375 1.00 22.98 105 GLU A C 1
ATOM 1221 O O . GLU B 2 105 ? 24.012 -3.358 44.907 1.00 22.84 105 GLU A O 1
ATOM 1227 N N . ILE B 2 106 ? 22.387 -2.602 43.547 1.00 23.51 106 ILE A N 1
ATOM 1228 C CA . ILE B 2 106 ? 23.086 -1.363 43.234 1.00 19.49 106 ILE A CA 1
ATOM 1229 C C . ILE B 2 106 ? 23.071 -0.498 44.491 1.00 18.93 106 ILE A C 1
ATOM 1230 O O . ILE B 2 106 ? 24.052 0.184 44.805 1.00 19.14 106 ILE A O 1
ATOM 1235 N N . ILE B 2 107 ? 21.956 -0.536 45.215 1.00 20.28 107 ILE A N 1
ATOM 1236 C CA . ILE B 2 107 ? 21.840 0.236 46.443 1.00 21.57 107 ILE A CA 1
ATOM 1237 C C . ILE B 2 107 ? 22.921 -0.239 47.405 1.00 23.42 107 ILE A C 1
ATOM 1238 O O . ILE B 2 107 ? 23.632 0.562 48.002 1.00 18.26 107 ILE A O 1
ATOM 1243 N N . LYS B 2 108 ? 23.043 -1.552 47.551 1.00 20.22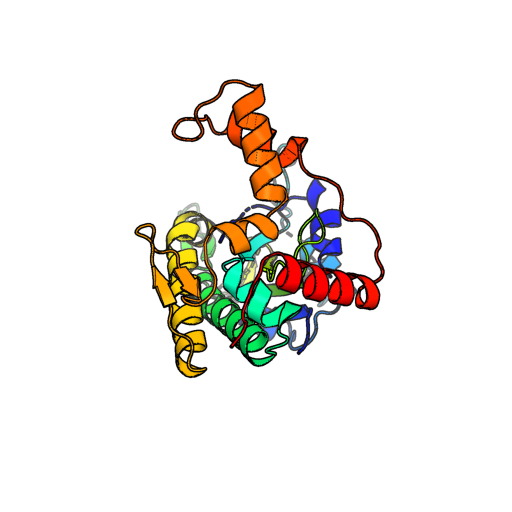 108 LYS A N 1
ATOM 1244 C CA . LYS B 2 108 ? 24.055 -2.121 48.434 1.00 22.19 108 LYS A CA 1
ATOM 1245 C C . LYS B 2 108 ? 25.459 -1.751 47.942 1.00 20.32 108 LYS A C 1
ATOM 1246 O O . LYS B 2 108 ? 26.364 -1.517 48.745 1.00 24.37 108 LYS A O 1
ATOM 1252 N N . ALA B 2 109 ? 25.638 -1.709 46.624 1.00 20.05 109 ALA A N 1
ATOM 1253 C CA . ALA B 2 109 ? 26.931 -1.362 46.041 1.00 22.11 109 ALA A CA 1
ATOM 1254 C C . ALA B 2 109 ? 27.324 0.053 46.465 1.00 22.76 109 ALA A C 1
ATOM 1255 O O . ALA B 2 109 ? 28.471 0.307 46.843 1.00 17.63 109 ALA A O 1
ATOM 1257 N N . HIS B 2 110 ? 26.364 0.968 46.393 1.00 20.88 110 HIS A N 1
ATOM 1258 C CA . HIS B 2 110 ? 26.576 2.358 46.784 1.00 19.34 110 HIS A CA 1
ATOM 1259 C C . HIS B 2 110 ? 26.927 2.429 48.271 1.00 19.39 110 HIS A C 1
ATOM 1260 O O . HIS B 2 110 ? 27.904 3.070 48.653 1.00 20.78 110 HIS A O 1
ATOM 1267 N N . ASP B 2 111 ? 26.127 1.769 49.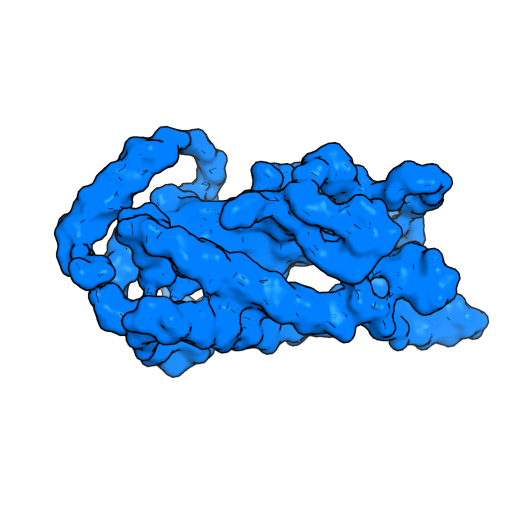107 1.00 18.44 111 ASP A N 1
ATOM 1268 C CA . ASP B 2 111 ? 26.369 1.771 50.544 1.00 21.27 111 ASP A CA 1
ATOM 1269 C C . ASP B 2 111 ? 27.772 1.274 50.886 1.00 23.40 111 ASP A C 1
ATOM 1270 O O . ASP B 2 111 ? 28.439 1.835 51.753 1.00 21.21 111 ASP A O 1
ATOM 1275 N N . ARG B 2 112 ? 28.219 0.221 50.210 1.00 20.69 112 ARG A N 1
ATOM 1276 C CA . ARG B 2 112 ? 29.554 -0.320 50.465 1.00 25.15 112 ARG A CA 1
ATOM 1277 C C . ARG B 2 112 ? 30.633 0.680 50.064 1.00 22.92 112 ARG A C 1
ATOM 1278 O O . ARG B 2 112 ? 31.576 0.912 50.817 1.00 25.33 112 ARG A O 1
ATOM 1286 N N . ALA B 2 113 ? 30.493 1.273 48.883 1.00 21.92 113 ALA A N 1
ATOM 1287 C CA . ALA B 2 113 ? 31.478 2.241 48.421 1.00 24.05 113 ALA A CA 1
ATOM 1288 C C . ALA B 2 113 ? 31.572 3.396 49.415 1.00 23.36 113 ALA A C 1
ATOM 1289 O O . ALA B 2 113 ? 32.663 3.899 49.683 1.00 17.93 113 ALA A O 1
ATOM 1291 N N . VAL B 2 114 ? 30.431 3.801 49.969 1.00 19.02 114 VAL A N 1
ATOM 1292 C CA . VAL B 2 114 ? 30.401 4.878 50.956 1.00 19.65 114 VAL A CA 1
ATOM 1293 C C . VAL B 2 114 ? 31.112 4.436 52.240 1.00 21.41 114 VAL A C 1
ATOM 1294 O O . VAL B 2 114 ? 31.930 5.166 52.781 1.00 16.74 114 VAL A O 1
ATOM 1298 N N . ALA B 2 115 ? 30.798 3.235 52.719 1.00 23.12 115 ALA A N 1
ATOM 1299 C CA . ALA B 2 115 ? 31.408 2.722 53.944 1.00 24.05 115 ALA A CA 1
ATOM 1300 C C . ALA B 2 115 ? 32.928 2.592 53.828 1.00 23.38 115 ALA A C 1
ATOM 1301 O O . ALA B 2 115 ? 33.660 2.957 54.746 1.00 25.15 115 ALA A O 1
ATOM 1303 N N . ARG B 2 116 ? 33.400 2.075 52.700 1.00 25.07 116 ARG A N 1
ATOM 1304 C CA . ARG B 2 116 ? 34.833 1.908 52.494 1.00 26.65 116 ARG A CA 1
ATOM 1305 C C . ARG B 2 116 ? 35.556 3.247 52.395 1.00 26.43 116 ARG A C 1
ATOM 1306 O O . ARG B 2 116 ? 36.680 3.397 52.882 1.00 22.94 116 ARG A O 1
ATOM 1314 N N . THR B 2 117 ? 34.913 4.230 51.775 1.00 22.39 117 THR A N 1
ATOM 1315 C CA . THR B 2 117 ? 35.534 5.538 51.646 1.00 20.84 117 THR A CA 1
ATOM 1316 C C . THR B 2 117 ? 35.627 6.190 53.021 1.00 19.95 117 THR A C 1
ATOM 1317 O O . THR B 2 117 ? 36.636 6.814 53.354 1.00 18.01 117 THR A O 1
ATOM 1321 N N . LEU B 2 118 ? 34.580 6.032 53.828 1.00 18.07 118 LEU A N 1
ATOM 1322 C CA . LEU B 2 118 ? 34.570 6.621 55.157 1.00 20.44 118 LEU A CA 1
ATOM 1323 C C . LEU B 2 118 ? 35.635 5.998 56.056 1.00 20.12 118 LEU A C 1
ATOM 1324 O O . LEU B 2 118 ? 36.100 6.630 57.005 1.00 21.21 118 LEU A O 1
ATOM 1329 N N . GLU B 2 119 ? 36.013 4.759 55.767 1.00 23.52 119 GLU A N 1
ATOM 1330 C CA . GLU B 2 119 ? 37.047 4.095 56.557 1.00 24.32 119 GLU A CA 1
ATOM 1331 C C . GLU B 2 119 ? 38.349 4.851 56.331 1.00 24.94 119 GLU A C 1
ATOM 1332 O O . GLU B 2 119 ? 39.135 5.049 57.251 1.00 22.34 119 GLU A O 1
ATOM 1338 N N . GLN B 2 120 ? 38.564 5.280 55.094 1.00 23.93 120 GLN A N 1
ATOM 1339 C CA . GLN B 2 120 ? 39.770 6.013 54.755 1.00 25.98 120 GLN A CA 1
ATOM 1340 C C . GLN B 2 120 ? 39.720 7.444 55.262 1.00 24.97 120 GLN A C 1
ATOM 1341 O O . GLN B 2 120 ? 40.757 8.048 55.566 1.00 23.86 120 GLN A O 1
ATOM 1347 N N . ALA B 2 121 ? 38.515 7.992 55.365 1.00 23.05 121 ALA A N 1
ATOM 1348 C CA . ALA B 2 121 ? 38.368 9.340 55.890 1.00 22.78 121 ALA A CA 1
ATOM 1349 C C . ALA B 2 121 ? 38.680 9.236 57.385 1.00 21.32 121 ALA A C 1
ATOM 1350 O O . ALA B 2 121 ? 39.296 10.128 57.966 1.00 20.54 121 ALA A O 1
ATOM 1352 N N . GLU B 2 122 ? 38.267 8.126 57.996 1.00 19.19 122 GLU A N 1
ATOM 1353 C CA . GLU B 2 122 ? 38.509 7.925 59.423 1.00 22.23 122 GLU A CA 1
ATOM 1354 C C . GLU B 2 122 ? 40.000 7.764 59.728 1.00 24.73 122 GLU A C 1
ATOM 1355 O O . GLU B 2 122 ? 40.478 8.188 60.780 1.00 26.68 122 GLU A O 1
ATOM 1361 N N . ALA B 2 123 ? 40.733 7.149 58.809 1.00 24.21 123 ALA A N 1
ATOM 1362 C CA . ALA B 2 123 ? 42.167 6.966 58.995 1.00 27.63 123 ALA A CA 1
ATOM 1363 C C . ALA B 2 123 ? 42.835 8.338 59.021 1.00 28.52 123 ALA A C 1
ATOM 1364 O O . ALA B 2 123 ? 43.990 8.469 59.425 1.00 26.30 123 ALA A O 1
ATOM 1366 N N . ARG B 2 124 ? 42.094 9.361 58.599 1.00 23.52 124 ARG A N 1
ATOM 1367 C CA . ARG B 2 124 ? 42.609 10.726 58.569 1.00 25.26 124 ARG A CA 1
ATOM 1368 C C . ARG B 2 124 ? 42.094 11.598 59.717 1.00 23.57 124 ARG A C 1
ATOM 1369 O O . ARG B 2 124 ? 42.426 12.778 59.796 1.00 23.15 124 ARG A O 1
ATOM 1377 N N . ALA B 2 125 ? 41.298 11.014 60.610 1.00 23.52 125 ALA A N 1
ATOM 1378 C CA . ALA B 2 125 ? 40.766 11.756 61.754 1.00 23.76 125 ALA A CA 1
ATOM 1379 C C . ALA B 2 125 ? 41.922 12.218 62.631 1.00 25.23 125 ALA A C 1
ATOM 1380 O O . ALA B 2 125 ? 42.806 11.427 62.967 1.00 26.88 125 ALA A O 1
ATOM 1382 N N . GLN B 2 126 ? 41.905 13.489 63.008 1.00 22.22 126 GLN A N 1
ATOM 1383 C CA . GLN B 2 126 ? 42.954 14.048 63.845 1.00 24.56 126 GLN A CA 1
ATOM 1384 C C . GLN B 2 126 ? 42.410 15.022 64.874 1.00 24.50 126 GLN A C 1
ATOM 1385 O O . GLN B 2 126 ? 41.285 15.506 64.768 1.00 27.22 126 GLN A O 1
ATOM 1391 N N . ALA B 2 127 ? 43.236 15.313 65.869 1.00 22.61 127 ALA A N 1
ATOM 1392 C CA . ALA B 2 127 ? 42.882 16.250 66.926 1.00 26.67 127 ALA A CA 1
ATOM 1393 C C . ALA B 2 127 ? 44.185 16.853 67.429 1.00 23.48 127 ALA A C 1
ATOM 1394 O O . ALA B 2 127 ? 45.257 16.338 67.137 1.00 24.94 127 ALA A O 1
ATOM 1396 N N . ARG B 2 128 ? 44.095 17.947 68.171 1.00 24.92 128 ARG A N 1
ATOM 1397 C CA . ARG B 2 128 ? 45.293 18.572 68.706 1.00 28.26 128 ARG A CA 1
ATOM 1398 C C . ARG B 2 128 ? 45.392 18.361 70.212 1.00 29.70 128 ARG A C 1
ATOM 1399 O O . ARG B 2 128 ? 44.424 17.970 70.866 1.00 27.72 128 ARG A O 1
ATOM 1407 N N . GLN B 2 129 ? 46.586 18.600 70.742 1.00 32.54 129 GLN A N 1
ATOM 1408 C CA . GLN B 2 129 ? 46.853 18.500 72.171 1.00 33.04 129 GLN A CA 1
ATOM 1409 C C . GLN B 2 129 ? 48.040 19.424 72.423 1.00 36.48 129 GLN A C 1
ATOM 1410 O O . GLN B 2 129 ? 49.090 19.283 71.791 1.00 33.30 129 GLN A O 1
ATOM 1416 N N . LYS B 2 130 ? 47.852 20.382 73.325 1.00 36.64 130 LYS A N 1
ATOM 1417 C CA . LYS B 2 130 ? 48.887 21.351 73.659 1.00 38.73 130 LYS A CA 1
ATOM 1418 C C . LYS B 2 130 ? 49.498 21.046 75.021 1.00 42.11 130 LYS A C 1
ATOM 1419 O O . LYS B 2 130 ? 48.826 21.163 76.044 1.00 43.51 130 LYS A O 1
ATOM 1425 N N . ILE B 2 131 ? 50.767 20.653 75.027 1.00 39.82 131 ILE A N 1
ATOM 1426 C CA . ILE B 2 131 ? 51.468 20.349 76.269 1.00 40.42 131 ILE A CA 1
ATOM 1427 C C . ILE B 2 131 ? 52.561 21.388 76.483 1.00 42.58 131 ILE A C 1
ATOM 1428 O O . ILE B 2 131 ? 53.536 21.432 75.733 1.00 42.20 131 ILE A O 1
ATOM 1433 N N . GLN B 2 132 ? 52.387 22.221 77.504 1.00 42.74 132 GLN A N 1
ATOM 1434 C CA . GLN B 2 132 ? 53.346 23.267 77.833 1.00 46.28 132 GLN A CA 1
ATOM 1435 C C . GLN B 2 132 ? 53.598 24.225 76.673 1.00 45.54 132 GLN A C 1
ATOM 1436 O O . GLN B 2 132 ? 54.744 24.549 76.363 1.00 43.22 132 GLN A O 1
ATOM 1442 N N . GLY B 2 133 ? 52.520 24.678 76.038 1.00 42.37 133 GLY A N 1
ATOM 1443 C CA . GLY B 2 133 ? 52.646 25.606 74.928 1.00 36.93 133 GLY A CA 1
ATOM 1444 C C . GLY B 2 133 ? 53.002 24.963 73.600 1.00 33.29 133 GLY A C 1
ATOM 1445 O O . GLY B 2 133 ? 52.904 25.603 72.553 1.00 35.79 133 GLY A O 1
ATOM 1446 N N . LYS B 2 134 ? 53.422 23.704 73.638 1.00 34.58 134 LYS A N 1
ATOM 1447 C CA . LYS B 2 134 ? 53.791 22.981 72.425 1.00 38.23 134 LYS A CA 1
ATOM 1448 C C . LYS B 2 134 ? 52.580 22.189 71.933 1.00 38.57 134 LYS A C 1
ATOM 1449 O O . LYS B 2 134 ? 52.069 21.318 72.637 1.00 39.76 134 LYS A O 1
ATOM 1455 N N . THR B 2 135 ? 52.126 22.493 70.722 1.00 37.99 135 THR A N 1
ATOM 1456 C CA . THR B 2 135 ? 50.971 21.809 70.151 1.00 36.31 135 THR A CA 1
ATOM 1457 C C . THR B 2 135 ? 51.371 20.645 69.263 1.00 38.05 135 THR A C 1
ATOM 1458 O O . THR B 2 135 ? 52.260 20.761 68.419 1.00 38.98 135 THR A O 1
ATOM 1462 N N . ARG B 2 136 ? 50.703 19.518 69.474 1.00 34.91 136 ARG A N 1
ATOM 1463 C CA . ARG B 2 136 ? 50.952 18.307 68.711 1.00 36.35 136 ARG A CA 1
ATOM 1464 C C . ARG B 2 136 ? 49.693 17.951 67.935 1.00 35.67 136 ARG A C 1
ATOM 1465 O O . ARG B 2 136 ? 48.582 18.118 68.437 1.00 31.06 136 ARG A O 1
ATOM 1473 N N . ILE B 2 137 ? 49.866 17.477 66.707 1.00 34.08 137 ILE A N 1
ATOM 1474 C CA . ILE B 2 137 ? 48.727 17.060 65.908 1.00 32.64 137 ILE A CA 1
ATOM 1475 C C . ILE B 2 137 ? 48.730 15.544 65.994 1.00 32.78 137 ILE A C 1
ATOM 1476 O O . ILE B 2 137 ? 49.693 14.890 65.587 1.00 36.34 137 ILE A O 1
ATOM 1481 N N . GLU B 2 138 ? 47.659 14.986 66.545 1.00 27.91 138 GLU A N 1
ATOM 1482 C CA . GLU B 2 138 ? 47.566 13.544 66.708 1.00 29.31 138 GLU A CA 1
ATOM 1483 C C . GLU B 2 138 ? 46.558 12.930 65.757 1.00 30.14 138 GLU A C 1
ATOM 1484 O O . GLU B 2 138 ? 45.455 13.454 65.593 1.00 29.41 138 GLU A O 1
ATOM 1490 N N . THR B 2 139 ? 46.950 11.832 65.118 1.00 30.13 139 THR A N 1
ATOM 1491 C CA . THR B 2 139 ? 46.056 11.122 64.222 1.00 31.24 139 THR A CA 1
ATOM 1492 C C . THR B 2 139 ? 45.341 10.130 65.138 1.00 34.70 139 THR A C 1
ATOM 1493 O O . THR B 2 139 ? 45.927 9.141 65.588 1.00 29.16 139 THR A O 1
ATOM 1497 N N . THR B 2 140 ? 44.081 10.431 65.437 1.00 32.50 140 THR A N 1
ATOM 1498 C CA . THR B 2 140 ? 43.258 9.612 66.320 1.00 28.53 140 THR A CA 1
ATOM 1499 C C . THR B 2 140 ? 42.687 8.379 65.635 1.00 32.02 140 THR A C 1
ATOM 1500 O O . THR B 2 140 ? 42.498 7.338 66.267 1.00 29.50 140 THR A O 1
ATOM 1504 N N . GLY B 2 141 ? 42.389 8.508 64.346 1.00 31.83 141 GLY A N 1
ATOM 1505 C CA . GLY B 2 141 ? 41.859 7.385 63.599 1.00 29.77 141 GLY A CA 1
ATOM 1506 C C . GLY B 2 141 ? 40.480 6.905 64.011 1.00 26.55 141 GLY A C 1
ATOM 1507 O O . GLY B 2 141 ? 40.144 5.745 63.801 1.00 26.37 141 GLY A O 1
ATOM 1508 N N . ASN B 2 142 ? 39.679 7.775 64.612 1.00 23.98 142 ASN A N 1
ATOM 1509 C CA . ASN B 2 142 ? 38.334 7.373 65.004 1.00 26.86 142 ASN A CA 1
ATOM 1510 C C . ASN B 2 142 ? 37.334 8.498 64.772 1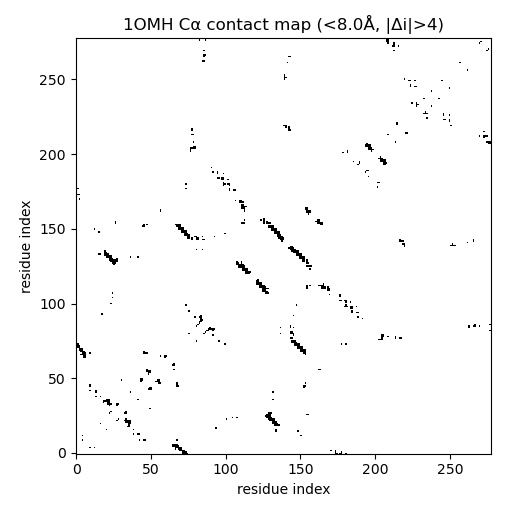.00 23.64 142 ASN A C 1
ATOM 1511 O O . ASN B 2 142 ? 37.617 9.664 65.029 1.00 23.60 142 ASN A O 1
ATOM 1516 N N . LEU B 2 143 ? 36.165 8.137 64.261 1.00 23.63 143 LEU A N 1
ATOM 1517 C CA . LEU B 2 143 ? 35.126 9.118 63.987 1.00 22.57 143 LEU A CA 1
ATOM 1518 C C . LEU B 2 143 ? 33.760 8.605 64.421 1.00 20.75 143 LEU A C 1
ATOM 1519 O O . LEU B 2 143 ? 33.569 7.403 64.618 1.00 20.83 143 LEU A O 1
ATOM 1524 N N . VAL B 2 144 ? 32.828 9.535 64.587 1.00 22.08 144 VAL A N 1
ATOM 1525 C CA . VAL B 2 144 ? 31.446 9.218 64.936 1.00 20.73 144 VAL A CA 1
ATOM 1526 C C . VAL B 2 144 ? 30.710 9.739 63.709 1.00 21.10 144 VAL A C 1
ATOM 1527 O O . VAL B 2 144 ? 30.713 10.946 63.448 1.00 19.73 144 VAL A O 1
ATOM 1531 N N . ILE B 2 145 ? 30.119 8.835 62.931 1.00 21.17 145 ILE A N 1
ATOM 1532 C CA . ILE B 2 145 ? 29.433 9.241 61.701 1.00 20.62 145 ILE A CA 1
ATOM 1533 C C . ILE B 2 145 ? 27.988 8.761 61.605 1.00 21.31 145 ILE A C 1
ATOM 1534 O O . ILE B 2 145 ? 27.686 7.601 61.883 1.00 20.67 145 ILE A O 1
ATOM 1539 N N . GLY B 2 146 ? 27.114 9.667 61.183 1.00 22.05 146 GLY A N 1
ATOM 1540 C CA . GLY B 2 146 ? 25.720 9.335 60.967 1.00 22.22 146 GLY A CA 1
ATOM 1541 C C . GLY B 2 146 ? 25.531 9.345 59.454 1.00 17.54 146 GLY A C 1
ATOM 1542 O O . GLY B 2 146 ? 25.668 10.390 58.819 1.00 19.77 146 GLY A O 1
ATOM 1543 N N . LYS B 2 147 ? 25.235 8.188 58.870 1.00 16.39 147 LYS A N 1
ATOM 1544 C CA . LYS B 2 147 ? 25.050 8.076 57.420 1.00 18.80 147 LYS A CA 1
ATOM 1545 C C . LYS B 2 147 ? 23.572 8.025 57.044 1.00 20.13 147 LYS A C 1
ATOM 1546 O O . LYS B 2 147 ? 22.820 7.192 57.556 1.00 19.61 147 LYS A O 1
ATOM 1552 N N . PHE B 2 148 ? 23.163 8.898 56.129 1.00 16.53 148 PHE A N 1
ATOM 1553 C CA . PHE B 2 148 ? 21.765 8.938 55.716 1.00 16.97 148 PHE A CA 1
ATOM 1554 C C . PHE B 2 148 ? 21.627 8.844 54.200 1.00 18.67 148 PHE A C 1
ATOM 1555 O O . PHE B 2 148 ? 22.006 9.762 53.478 1.00 17.71 148 PHE A O 1
ATOM 1563 N N . ARG B 2 149 ? 21.080 7.719 53.740 1.00 17.59 149 ARG A N 1
ATOM 1564 C CA . ARG B 2 149 ? 20.874 7.442 52.319 1.00 18.83 149 ARG A CA 1
ATOM 1565 C C . ARG B 2 149 ? 19.547 8.017 51.824 1.00 20.16 149 ARG A C 1
ATOM 1566 O O . ARG B 2 149 ? 18.500 7.799 52.437 1.00 20.47 149 ARG A O 1
ATOM 1574 N N . HIS B 2 150 ? 19.603 8.750 50.714 1.00 19.76 150 HIS A N 1
ATOM 1575 C CA . HIS B 2 150 ? 18.424 9.357 50.111 1.00 21.12 150 HIS A CA 1
ATOM 1576 C C . HIS B 2 150 ? 18.345 8.973 48.649 1.00 18.93 150 HIS A C 1
ATOM 1577 O O . HIS B 2 150 ? 19.348 8.595 48.058 1.00 15.77 150 HIS A O 1
ATOM 1584 N N . GLU B 2 151 ? 17.160 9.088 48.056 1.00 17.32 151 GLU A N 1
ATOM 1585 C CA . GLU B 2 151 ? 16.987 8.653 46.680 1.00 18.18 151 GLU A CA 1
ATOM 1586 C C . GLU B 2 151 ? 16.448 9.651 45.664 1.00 17.36 151 GLU A C 1
ATOM 1587 O O . GLU B 2 151 ? 16.367 9.327 44.479 1.00 19.78 151 GLU A O 1
ATOM 1593 N N . THR B 2 152 ? 16.100 10.862 46.095 1.00 16.29 152 THR A N 1
ATOM 1594 C CA . THR B 2 152 ? 15.573 11.834 45.147 1.00 18.92 152 THR A CA 1
ATOM 1595 C C . THR B 2 152 ? 16.279 13.183 45.179 1.00 15.70 152 THR A C 1
ATOM 1596 O O . THR B 2 152 ? 16.814 13.605 46.206 1.00 16.18 152 THR A O 1
ATOM 1600 N N . SER B 2 153 ? 16.271 13.853 44.033 1.00 17.23 153 SER A N 1
ATOM 1601 C CA . SER B 2 153 ? 16.894 15.159 43.910 1.00 17.90 153 SER A CA 1
ATOM 1602 C C . SER B 2 153 ? 15.841 16.200 44.277 1.00 21.64 153 SER A C 1
ATOM 1603 O O . SER B 2 153 ? 14.671 15.859 44.490 1.00 20.09 153 SER A O 1
ATOM 1606 N N . ARG B 2 154 ? 16.254 17.461 44.347 1.00 20.37 154 ARG A N 1
ATOM 1607 C CA . ARG B 2 154 ? 15.333 18.538 44.684 1.00 23.23 154 ARG A CA 1
ATOM 1608 C C . ARG B 2 154 ? 14.261 18.704 43.611 1.00 25.75 154 ARG A C 1
ATOM 1609 O O . ARG B 2 154 ? 13.267 19.394 43.828 1.00 26.10 154 ARG A O 1
ATOM 1617 N N . GLU B 2 155 ? 14.469 18.086 42.450 1.00 21.74 155 GLU A N 1
ATOM 1618 C CA . GLU B 2 155 ? 13.492 18.166 41.370 1.00 20.84 155 GLU A CA 1
ATOM 1619 C C . GLU B 2 155 ? 12.769 16.827 41.227 1.00 21.98 155 GLU A C 1
ATOM 1620 O O . GLU B 2 155 ? 12.048 16.583 40.254 1.00 20.69 155 GLU A O 1
ATOM 1626 N N . ARG B 2 156 ? 12.979 15.972 42.225 1.00 19.05 156 ARG A N 1
ATOM 1627 C CA . ARG B 2 156 ? 12.369 14.652 42.305 1.00 23.12 156 ARG A CA 1
ATOM 1628 C C . ARG B 2 156 ? 12.823 13.621 41.275 1.00 20.46 156 ARG A C 1
ATOM 1629 O O . ARG B 2 156 ? 12.083 12.687 40.955 1.00 24.98 156 ARG A O 1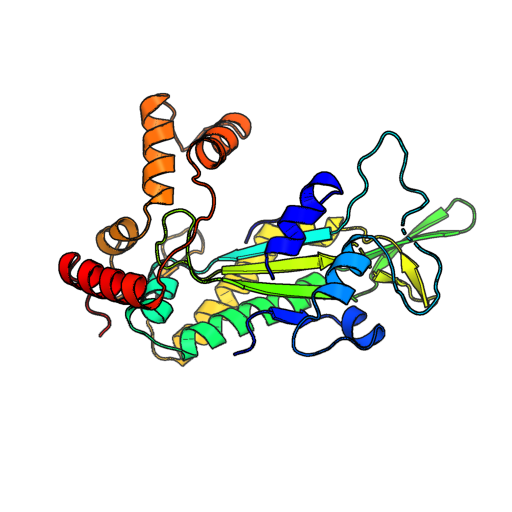
ATOM 1637 N N . ASP B 2 157 ? 14.032 13.795 40.748 1.00 18.67 157 ASP A N 1
ATOM 1638 C CA . ASP B 2 157 ? 14.592 12.831 39.806 1.00 17.41 157 ASP A CA 1
ATOM 1639 C C . ASP B 2 157 ? 15.269 11.753 40.644 1.00 14.76 157 ASP A C 1
ATOM 1640 O O . ASP B 2 157 ? 15.610 11.987 41.809 1.00 17.40 157 ASP A O 1
ATOM 1645 N N . PRO B 2 158 ? 15.461 10.552 40.075 1.00 14.61 158 PRO A N 1
ATOM 1646 C CA . PRO B 2 158 ? 16.131 9.500 40.849 1.00 16.40 158 PRO A CA 1
ATOM 1647 C C . PRO B 2 158 ? 17.520 10.076 41.123 1.00 14.97 158 PRO A C 1
ATOM 1648 O O . PRO B 2 158 ? 18.162 10.592 40.206 1.00 15.22 158 PRO A O 1
ATOM 1652 N N . GLN B 2 159 ? 17.972 9.993 42.367 1.00 14.79 159 GLN A N 1
ATOM 1653 C CA . GLN B 2 159 ? 19.262 10.560 42.741 1.00 18.70 159 GLN A CA 1
ATOM 1654 C C . GLN B 2 159 ? 19.767 9.893 44.011 1.00 15.27 159 GLN A C 1
ATOM 1655 O O . GLN B 2 159 ? 19.505 10.351 45.131 1.00 18.41 159 GLN A O 1
ATOM 1661 N N . LEU B 2 160 ? 20.492 8.797 43.829 1.00 14.93 160 LEU A N 1
ATOM 1662 C CA . LEU B 2 160 ? 21.030 8.034 44.952 1.00 11.50 160 LEU A CA 1
ATOM 1663 C C . LEU B 2 160 ? 22.219 8.752 45.577 1.00 13.39 160 LEU A C 1
ATOM 1664 O O . LEU B 2 160 ? 23.262 8.911 44.946 1.00 14.18 160 LEU A O 1
ATOM 1669 N N . HIS B 2 161 ? 22.057 9.191 46.818 1.00 13.80 161 HIS A N 1
ATOM 1670 C CA . HIS B 2 161 ? 23.130 9.884 47.507 1.00 17.01 161 HIS A CA 1
ATOM 1671 C C . HIS B 2 161 ? 23.018 9.690 49.006 1.00 20.84 161 HIS A C 1
ATOM 1672 O O . HIS B 2 161 ? 21.929 9.453 49.543 1.00 22.84 161 HIS A O 1
ATOM 1679 N N . THR B 2 162 ? 24.154 9.788 49.684 1.00 17.43 162 THR A N 1
ATOM 1680 C CA . THR B 2 162 ? 24.185 9.620 51.126 1.00 17.67 162 THR A CA 1
ATOM 1681 C C . THR B 2 162 ? 24.882 10.784 51.785 1.00 20.50 162 THR A C 1
ATOM 1682 O O . THR B 2 162 ? 25.954 11.215 51.339 1.00 16.10 162 THR A O 1
ATOM 1686 N N . HIS B 2 163 ? 24.252 11.300 52.833 1.00 18.65 163 HIS A N 1
ATOM 1687 C CA . HIS B 2 163 ? 24.814 12.393 53.607 1.00 20.61 163 HIS A CA 1
ATOM 1688 C C . HIS B 2 163 ? 25.526 11.741 54.779 1.00 19.39 163 HIS A C 1
ATOM 1689 O O . HIS B 2 163 ? 24.874 11.258 55.700 1.00 19.51 163 HIS A O 1
ATOM 1696 N N . ALA B 2 164 ? 26.856 11.701 54.730 1.00 17.58 164 ALA A N 1
ATOM 1697 C CA . ALA B 2 164 ? 27.649 11.124 55.806 1.00 20.42 164 ALA A CA 1
ATOM 1698 C C . ALA B 2 164 ? 28.017 12.268 56.738 1.00 17.36 164 ALA A C 1
ATOM 1699 O O . ALA B 2 164 ? 28.949 13.029 56.466 1.00 16.86 164 ALA A O 1
ATOM 1701 N N . VAL B 2 165 ? 27.279 12.396 57.832 1.00 15.98 165 VAL A N 1
ATOM 1702 C CA . VAL B 2 165 ? 27.536 13.465 58.776 1.00 18.17 165 VAL A CA 1
ATOM 1703 C C . VAL B 2 165 ? 28.564 13.068 59.829 1.00 20.45 165 VAL A C 1
ATOM 1704 O O . VAL B 2 165 ? 28.263 12.331 60.779 1.00 19.09 165 VAL A O 1
ATOM 1708 N N . ILE B 2 166 ? 29.786 13.555 59.641 1.00 17.79 166 ILE A N 1
ATOM 1709 C CA . ILE B 2 166 ? 30.860 13.282 60.581 1.00 17.93 166 ILE A CA 1
ATOM 1710 C C . ILE B 2 166 ? 30.719 14.310 61.697 1.00 17.46 166 ILE A C 1
ATOM 1711 O O . ILE B 2 166 ? 30.903 15.508 61.480 1.00 20.33 166 ILE A O 1
ATOM 1716 N N . LEU B 2 167 ? 30.390 13.851 62.895 1.00 20.81 167 LEU A N 1
ATOM 1717 C CA . LEU B 2 167 ? 30.232 14.782 63.999 1.00 21.90 167 LEU A CA 1
ATOM 1718 C C . LEU B 2 167 ? 31.583 15.374 64.386 1.00 24.71 167 LEU A C 1
ATOM 1719 O O . LEU B 2 167 ? 32.627 14.736 64.215 1.00 21.87 167 LEU A O 1
ATOM 1724 N N . ASN B 2 168 ? 31.551 16.608 64.883 1.00 25.91 168 ASN A N 1
ATOM 1725 C CA . ASN B 2 168 ? 32.759 17.327 65.278 1.00 25.93 168 ASN A CA 1
ATOM 1726 C C . ASN B 2 168 ? 33.322 16.788 66.591 1.00 23.77 168 ASN A C 1
ATOM 1727 O O . ASN B 2 168 ? 33.326 17.483 67.607 1.00 25.14 168 ASN A O 1
ATOM 1740 N N . THR B 2 170 ? 36.211 13.536 68.355 1.00 25.59 170 THR A N 1
ATOM 1741 C CA . THR B 2 170 ? 37.122 12.415 68.215 1.00 21.65 170 THR A CA 1
ATOM 1742 C C . THR B 2 170 ? 37.820 12.208 69.559 1.00 21.33 170 THR A C 1
ATOM 1743 O O . THR B 2 170 ? 38.077 13.163 70.282 1.00 24.04 170 THR A O 1
ATOM 1747 N N . LYS B 2 171 ? 38.093 10.955 69.904 1.00 26.48 171 LYS A N 1
ATOM 1748 C CA . LYS B 2 171 ? 38.744 10.635 71.178 1.00 33.75 171 LYS A CA 1
ATOM 1749 C C . LYS B 2 171 ? 40.248 10.459 71.016 1.00 29.11 171 LYS A C 1
ATOM 1750 O O . LYS B 2 171 ? 40.699 9.653 70.210 1.00 33.12 171 LYS A O 1
ATOM 1756 N N . ARG B 2 172 ? 41.018 11.203 71.801 1.00 37.87 172 ARG A N 1
ATOM 1757 C CA . ARG B 2 172 ? 42.472 11.128 71.730 1.00 37.86 172 ARG A CA 1
ATOM 1758 C C . ARG B 2 172 ? 43.053 9.913 72.438 1.00 41.80 172 ARG A C 1
ATOM 1759 O O . ARG B 2 172 ? 42.359 9.208 73.171 1.00 43.25 172 ARG A O 1
ATOM 1767 N N . SER B 2 173 ? 44.343 9.688 72.209 1.00 42.16 173 SER A N 1
ATOM 1768 C CA . SER B 2 173 ? 45.070 8.568 72.79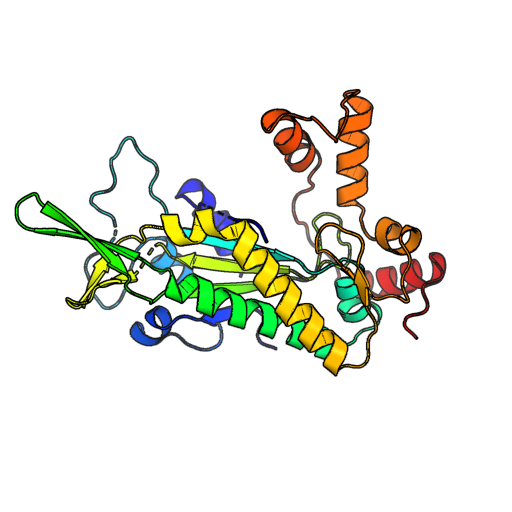3 1.00 43.70 173 SER A CA 1
ATOM 1769 C C . SER B 2 173 ? 44.964 8.552 74.317 1.00 41.51 173 SER A C 1
ATOM 1770 O O . SER B 2 173 ? 44.961 7.490 74.936 1.00 43.11 173 SER A O 1
ATOM 1773 N N . ASP B 2 174 ? 44.875 9.737 74.913 1.00 43.10 174 ASP A N 1
ATOM 1774 C CA . ASP B 2 174 ? 44.772 9.870 76.360 1.00 43.94 174 ASP A CA 1
ATOM 1775 C C . ASP B 2 174 ? 43.325 9.709 76.825 1.00 46.04 174 ASP A C 1
ATOM 1776 O O . ASP B 2 174 ? 42.982 10.066 77.953 1.00 43.52 174 ASP A O 1
ATOM 1781 N N . GLY B 2 175 ? 42.479 9.181 75.942 1.00 44.21 175 GLY A N 1
ATOM 1782 C CA . GLY B 2 175 ? 41.078 8.965 76.274 1.00 42.21 175 GLY A CA 1
ATOM 1783 C C . GLY B 2 175 ? 40.212 10.206 76.386 1.00 37.99 175 GLY A C 1
ATOM 1784 O O . GLY B 2 175 ? 39.067 10.125 76.821 1.00 41.99 175 GLY A O 1
ATOM 1785 N N . GLN B 2 176 ? 40.749 11.355 75.993 1.00 36.94 176 GLN A N 1
ATOM 1786 C CA . GLN B 2 176 ? 40.013 12.615 76.056 1.00 36.06 176 GLN A CA 1
ATOM 1787 C C . GLN B 2 176 ? 39.299 12.874 74.720 1.00 38.85 176 GLN A C 1
ATOM 1788 O O . GLN B 2 176 ? 39.819 12.528 73.663 1.00 34.32 176 GLN A O 1
ATOM 1794 N N . TRP B 2 177 ? 38.112 13.479 74.770 1.00 36.06 177 TRP A N 1
ATOM 1795 C CA . TRP B 2 177 ? 37.355 13.784 73.558 1.00 34.67 177 TRP A CA 1
ATOM 1796 C C . TRP B 2 177 ? 37.512 15.247 73.177 0.00 32.96 177 TRP A C 1
ATOM 1797 O O . TRP B 2 177 ? 37.447 16.117 74.032 1.00 32.34 177 TRP A O 1
ATOM 1808 N N . ARG B 2 178 ? 37.713 15.520 71.893 1.00 31.04 178 ARG A N 1
ATOM 1809 C CA . ARG B 2 178 ? 37.859 16.899 71.430 1.00 30.36 178 ARG A CA 1
ATOM 1810 C C . ARG B 2 178 ? 37.334 17.123 70.016 1.00 25.73 178 ARG A C 1
ATOM 1811 O O . ARG B 2 178 ? 36.981 16.183 69.313 1.00 24.88 178 ARG A O 1
ATOM 1819 N N . ALA B 2 179 ? 37.286 18.384 69.612 1.00 25.53 179 ALA A N 1
ATOM 1820 C CA . ALA B 2 179 ? 36.815 18.739 68.287 1.00 26.30 179 ALA A CA 1
ATOM 1821 C C . ALA B 2 179 ? 37.754 18.109 67.273 1.00 30.69 179 ALA A C 1
ATOM 1822 O O . ALA B 2 179 ? 38.940 17.902 67.548 1.00 27.34 179 ALA A O 1
ATOM 1824 N N . LEU B 2 180 ? 37.222 17.790 66.101 1.00 28.67 180 LEU A N 1
ATOM 1825 C CA . LEU B 2 180 ? 38.031 17.179 65.056 1.00 26.36 180 LEU A CA 1
ATOM 1826 C C . LEU B 2 180 ? 38.819 18.232 64.277 1.00 27.37 180 LEU A C 1
ATOM 1827 O O . LEU B 2 180 ? 38.293 19.301 63.960 1.00 24.99 180 LEU A O 1
ATOM 1832 N N . LYS B 2 181 ? 40.095 17.963 64.015 1.00 26.01 181 LYS A N 1
ATOM 1833 C CA . LYS B 2 181 ? 40.860 18.880 63.178 1.00 25.62 181 LYS A CA 1
ATOM 1834 C C . LYS B 2 181 ? 40.565 18.229 61.827 1.00 22.24 181 LYS A C 1
ATOM 1835 O O . LYS B 2 181 ? 41.158 17.209 61.488 1.00 19.63 181 LYS A O 1
ATOM 1841 N N . ASN B 2 182 ? 39.623 18.805 61.083 1.00 21.64 182 ASN A N 1
ATOM 1842 C CA . ASN B 2 182 ? 39.175 18.244 59.805 1.00 21.50 182 ASN A CA 1
ATOM 1843 C C . ASN B 2 182 ? 40.085 18.415 58.597 1.00 19.76 182 ASN A C 1
ATOM 1844 O O . ASN B 2 182 ? 39.797 17.884 57.520 1.00 17.74 182 ASN A O 1
ATOM 1849 N N . ASP B 2 183 ? 41.175 19.151 58.775 1.00 17.31 183 ASP A N 1
ATOM 1850 C CA . ASP B 2 183 ? 42.118 19.428 57.697 1.00 21.33 183 ASP A CA 1
ATOM 1851 C C . ASP B 2 183 ? 42.363 18.280 56.737 1.00 18.89 183 ASP A C 1
ATOM 1852 O O . ASP B 2 183 ? 42.079 18.390 55.540 1.00 21.41 183 ASP A O 1
ATOM 1857 N N . GLU B 2 184 ? 42.896 17.180 57.255 1.00 16.17 184 GLU A N 1
ATOM 1858 C CA . GLU B 2 184 ? 43.215 16.028 56.422 1.00 21.26 184 GLU A CA 1
ATOM 1859 C C . GLU B 2 184 ? 42.029 15.496 55.629 1.00 24.37 184 GLU A C 1
ATOM 1860 O O . GLU B 2 184 ? 42.178 15.112 54.473 1.00 20.03 184 GLU A O 1
ATOM 1866 N N . ILE B 2 185 ? 40.853 15.468 56.243 1.00 21.58 185 ILE A N 1
ATOM 1867 C CA . ILE B 2 185 ? 39.673 14.973 55.541 1.00 17.18 185 ILE A CA 1
ATOM 1868 C C . ILE B 2 185 ? 39.201 15.960 54.471 1.00 17.03 185 ILE A C 1
ATOM 1869 O O . ILE B 2 185 ? 39.056 15.593 53.305 1.00 18.74 185 ILE A O 1
ATOM 1874 N N . VAL B 2 186 ? 38.983 17.212 54.859 1.00 20.76 186 VAL A N 1
ATOM 1875 C CA . VAL B 2 186 ? 38.525 18.232 53.914 1.00 16.43 186 VAL A CA 1
ATOM 1876 C C . VAL B 2 186 ? 39.431 18.330 52.684 1.00 19.35 186 VAL A C 1
ATOM 1877 O O . VAL B 2 186 ? 38.959 18.266 51.547 1.00 18.04 186 VAL A O 1
ATOM 1881 N N . LYS B 2 187 ? 40.732 18.486 52.913 1.00 15.44 187 LYS A N 1
ATOM 1882 C CA . LYS B 2 187 ? 41.693 18.600 51.818 1.00 18.60 187 LYS A CA 1
ATOM 1883 C C . LYS B 2 187 ? 41.820 17.336 50.977 1.00 16.48 187 LYS A C 1
ATOM 1884 O O . LYS B 2 187 ? 42.347 17.370 49.869 1.00 19.83 187 LYS A O 1
ATOM 1890 N N . ALA B 2 188 ? 41.332 16.221 51.506 1.00 15.15 188 ALA A N 1
ATOM 1891 C CA . ALA B 2 188 ? 41.388 14.950 50.791 1.00 17.46 188 ALA A CA 1
ATOM 1892 C C . ALA B 2 188 ? 40.053 14.616 50.118 1.00 17.56 188 ALA A C 1
ATOM 1893 O O . ALA B 2 188 ? 39.828 13.479 49.710 1.00 15.98 188 ALA A O 1
ATOM 1895 N N . THR B 2 189 ? 39.169 15.602 50.004 1.00 14.18 189 THR A N 1
ATOM 1896 C CA . THR B 2 189 ? 37.853 15.383 49.390 1.00 16.93 189 THR A CA 1
ATOM 1897 C C . THR B 2 189 ? 37.943 14.833 47.968 1.00 16.04 189 THR A C 1
ATOM 1898 O O . THR B 2 189 ? 37.237 13.883 47.613 1.00 15.28 189 THR A O 1
ATOM 1902 N N . ARG B 2 190 ? 38.797 15.437 47.150 1.00 15.25 190 ARG A N 1
ATOM 1903 C CA . ARG B 2 190 ? 38.970 14.979 45.777 1.00 17.08 190 ARG A CA 1
ATOM 1904 C C . ARG B 2 190 ? 39.422 13.524 45.784 1.00 22.91 190 ARG A C 1
ATOM 1905 O O . ARG B 2 190 ? 38.881 12.694 45.054 1.00 19.26 190 ARG A O 1
ATOM 1913 N N . TYR B 2 191 ? 40.415 13.216 46.616 1.00 21.22 191 TYR A N 1
ATOM 1914 C CA . TYR B 2 191 ? 40.936 11.855 46.708 1.00 20.01 191 TYR A CA 1
ATOM 1915 C C . TYR B 2 191 ? 39.892 10.859 47.197 1.00 18.15 191 TYR A C 1
ATOM 1916 O O . TYR B 2 191 ? 39.805 9.745 46.685 1.00 19.09 191 TYR A O 1
ATOM 1925 N N . LEU B 2 192 ? 39.114 11.244 48.206 1.00 18.52 192 LEU A N 1
ATOM 1926 C CA . LEU B 2 192 ? 38.096 10.347 48.736 1.00 16.98 192 LEU A CA 1
ATOM 1927 C C . LEU B 2 192 ? 36.974 10.137 47.722 1.00 16.64 192 LEU A C 1
ATOM 1928 O O . LEU B 2 192 ? 36.352 9.075 47.690 1.00 19.88 192 LEU A O 1
ATOM 1933 N N . GLY B 2 193 ? 36.724 11.145 46.891 1.00 13.61 193 GLY A N 1
ATOM 1934 C CA . GLY B 2 193 ? 35.700 11.004 45.868 1.00 17.68 193 GLY A CA 1
ATOM 1935 C C . GLY B 2 193 ? 36.154 9.961 44.857 1.00 21.48 193 GLY A C 1
ATOM 1936 O O . GLY B 2 193 ? 35.349 9.206 44.301 1.00 16.37 193 GLY A O 1
ATOM 1937 N N . ALA B 2 194 ? 37.464 9.912 44.628 1.00 20.25 194 ALA A N 1
ATOM 1938 C CA . ALA B 2 194 ? 38.040 8.961 43.682 1.00 23.16 194 ALA A CA 1
ATOM 1939 C C . ALA B 2 194 ? 37.951 7.555 44.262 1.00 21.85 194 ALA A C 1
ATOM 1940 O O . ALA B 2 194 ? 37.777 6.581 43.531 1.00 23.32 194 ALA A O 1
ATOM 1942 N N . VAL B 2 195 ? 38.066 7.455 45.583 1.00 19.97 195 VAL A N 1
ATOM 1943 C CA . VAL B 2 195 ? 37.961 6.167 46.262 1.00 21.40 195 VAL A CA 1
ATOM 1944 C C . VAL B 2 195 ? 36.522 5.645 46.168 1.00 22.28 195 VAL A C 1
ATOM 1945 O O . VAL B 2 195 ? 36.294 4.448 45.959 1.00 21.79 195 VAL A O 1
ATOM 1949 N N . TYR B 2 196 ? 35.550 6.541 46.342 1.00 15.52 196 TYR A N 1
ATOM 1950 C CA . TYR B 2 196 ? 34.140 6.151 46.250 1.00 16.56 196 TYR A CA 1
ATOM 1951 C C . TYR B 2 196 ? 33.881 5.661 44.828 1.00 12.88 196 TYR A C 1
ATOM 1952 O O . TYR B 2 196 ? 33.266 4.619 44.610 1.00 15.91 196 TYR A O 1
ATOM 1961 N N . ASN B 2 197 ? 34.368 6.427 43.864 1.00 15.66 197 ASN A N 1
ATOM 1962 C CA . ASN B 2 197 ? 34.213 6.104 42.450 1.00 21.72 197 ASN A CA 1
ATOM 1963 C C . ASN B 2 197 ? 34.764 4.707 42.139 1.00 24.24 197 ASN A C 1
ATOM 1964 O O . ASN B 2 197 ? 34.098 3.891 41.497 1.00 20.49 197 ASN A O 1
ATOM 1969 N N . ALA B 2 198 ? 35.986 4.443 42.592 1.00 21.87 198 ALA A N 1
ATOM 1970 C CA . ALA B 2 198 ? 36.642 3.154 42.369 1.00 21.05 198 ALA A CA 1
ATOM 1971 C C . ALA B 2 198 ? 35.869 1.987 42.975 1.00 22.46 198 ALA A C 1
ATOM 1972 O O . ALA B 2 198 ? 35.607 0.996 42.296 1.00 21.12 198 ALA A O 1
ATOM 1974 N N . GLU B 2 199 ? 35.526 2.101 44.258 1.00 19.41 199 GLU A N 1
ATOM 1975 C CA . GLU B 2 199 ? 34.791 1.055 44.952 1.00 20.23 199 GLU A CA 1
ATOM 1976 C C . GLU B 2 199 ? 33.437 0.796 44.308 1.00 22.60 199 GLU A C 1
ATOM 1977 O O . GLU B 2 199 ? 33.025 -0.360 44.156 1.00 18.49 199 GLU A O 1
ATOM 1983 N N . LEU B 2 200 ? 32.737 1.867 43.941 1.00 18.99 200 LEU A N 1
ATOM 1984 C CA . LEU B 2 200 ? 31.421 1.724 43.316 1.00 20.26 200 LEU A CA 1
ATOM 1985 C C . LEU B 2 200 ? 31.544 0.957 41.999 1.00 18.78 200 LEU A C 1
ATOM 1986 O O . LEU B 2 200 ? 30.826 -0.015 41.762 1.00 19.79 200 LEU A O 1
ATOM 1991 N N . ALA B 2 201 ? 32.466 1.406 41.155 1.00 18.99 201 ALA A N 1
ATOM 1992 C CA . ALA B 2 201 ? 32.704 0.777 39.866 1.00 20.26 201 ALA A CA 1
ATOM 1993 C C . ALA B 2 201 ? 33.026 -0.705 40.049 1.00 21.18 201 ALA A C 1
ATOM 1994 O O . ALA B 2 201 ? 32.524 -1.555 39.312 1.00 23.12 201 ALA A O 1
ATOM 1996 N N . HIS B 2 202 ? 33.853 -1.012 41.042 1.00 22.88 202 HIS A N 1
ATOM 1997 C CA . HIS B 2 202 ? 34.229 -2.394 41.311 1.00 25.36 202 HIS A CA 1
ATOM 1998 C C . HIS B 2 202 ? 32.994 -3.207 41.680 1.00 25.62 202 HIS A C 1
ATOM 1999 O O . HIS B 2 202 ? 32.783 -4.304 41.166 1.00 23.20 202 HIS A O 1
ATOM 2006 N N . GLU B 2 203 ? 32.178 -2.663 42.575 1.00 21.94 203 GLU A N 1
ATOM 2007 C CA . GLU B 2 203 ? 30.963 -3.339 43.012 1.00 21.33 203 GLU A CA 1
ATOM 2008 C C . GLU B 2 203 ? 29.971 -3.524 41.870 1.00 21.69 203 GLU A C 1
ATOM 2009 O O . GLU B 2 203 ? 29.304 -4.560 41.779 1.00 25.59 203 GLU A O 1
ATOM 2015 N N . LEU B 2 204 ? 29.868 -2.515 41.011 1.00 18.79 204 LEU A N 1
ATOM 2016 C CA . LEU B 2 204 ? 28.955 -2.563 39.872 1.00 23.20 204 LEU A CA 1
ATOM 2017 C C . LEU B 2 204 ? 29.395 -3.604 38.854 1.00 25.00 204 LEU A C 1
ATOM 2018 O O . LEU B 2 204 ? 28.568 -4.303 38.264 1.00 21.23 204 LEU A O 1
ATOM 2023 N N . GLN B 2 205 ? 30.700 -3.702 38.640 1.00 23.34 205 GLN A N 1
ATOM 2024 C CA . GLN B 2 205 ? 31.209 -4.678 37.694 1.00 24.88 205 GLN A CA 1
ATOM 2025 C C . GLN B 2 205 ? 30.958 -6.092 38.200 1.00 24.64 205 GLN A C 1
ATOM 2026 O O . GLN B 2 205 ? 30.752 -7.003 37.409 1.00 24.37 205 GLN A O 1
ATOM 2032 N N . LYS B 2 206 ? 30.943 -6.266 39.518 1.00 25.25 206 LYS A N 1
ATOM 2033 C CA . LYS B 2 206 ? 30.680 -7.577 40.097 1.00 28.36 206 LYS A CA 1
ATOM 2034 C C . LYS B 2 206 ? 29.245 -7.996 39.807 1.00 32.04 206 LYS A C 1
ATOM 2035 O O . LYS B 2 206 ? 28.913 -9.179 39.856 1.00 28.88 206 LYS A O 1
ATOM 2041 N N . LEU B 2 207 ? 28.393 -7.018 39.509 1.00 30.97 207 LEU A N 1
ATOM 2042 C CA . LEU B 2 207 ? 26.988 -7.286 39.215 1.00 27.96 207 LEU A CA 1
ATOM 2043 C C . LEU B 2 207 ? 26.778 -7.531 37.729 1.00 26.43 207 LEU A C 1
ATOM 2044 O O . LEU B 2 207 ? 25.668 -7.826 37.288 1.00 30.58 207 LEU A O 1
ATOM 2049 N N . GLY B 2 208 ? 27.844 -7.395 36.951 1.00 21.64 208 GLY A N 1
ATOM 2050 C CA . GLY B 2 208 ? 27.730 -7.634 35.527 1.00 22.22 208 GLY A CA 1
ATOM 2051 C C . GLY B 2 208 ? 27.427 -6.432 34.653 1.00 24.89 208 GLY A C 1
ATOM 2052 O O . GLY B 2 208 ? 26.936 -6.597 33.533 1.00 27.50 208 GLY A O 1
ATOM 2053 N N . TYR B 2 209 ? 27.694 -5.226 35.147 1.00 23.40 209 TYR A N 1
ATOM 2054 C CA . TYR B 2 209 ? 27.455 -4.028 34.347 1.00 24.89 209 TYR A CA 1
ATOM 2055 C C . TYR B 2 209 ? 28.754 -3.571 33.712 1.00 23.83 209 TYR A C 1
ATOM 2056 O O . TYR B 2 209 ? 29.822 -3.724 34.303 1.00 24.88 209 TYR A O 1
ATOM 2065 N N . GLN B 2 210 ? 28.668 -3.022 32.504 1.00 23.56 210 GLN A N 1
ATOM 2066 C CA . GLN B 2 210 ? 29.856 -2.497 31.854 1.00 25.19 210 GLN A CA 1
ATOM 2067 C C . GLN B 2 210 ? 29.794 -0.991 32.075 1.00 23.41 210 GLN A C 1
ATOM 2068 O O . GLN B 2 210 ? 28.709 -0.404 32.061 1.00 21.98 210 GLN A O 1
ATOM 2074 N N . LEU B 2 211 ? 30.952 -0.374 32.275 1.00 24.70 211 LEU A N 1
ATOM 2075 C CA . LEU B 2 211 ? 31.019 1.057 32.531 1.00 27.06 211 LEU A CA 1
ATOM 2076 C C . LEU B 2 211 ? 31.656 1.839 31.395 1.00 30.67 211 LEU A C 1
ATOM 2077 O O . LEU B 2 211 ? 32.573 1.360 30.731 1.00 30.63 211 LEU A O 1
ATOM 2082 N N . ARG B 2 212 ? 31.163 3.055 31.190 1.00 27.67 212 ARG A N 1
ATOM 2083 C CA . ARG B 2 212 ? 31.679 3.941 30.160 1.00 28.37 212 ARG A CA 1
ATOM 2084 C C . ARG B 2 212 ? 32.288 5.156 30.852 1.00 30.69 212 ARG A C 1
ATOM 2085 O O . ARG B 2 212 ? 31.567 5.949 31.463 1.00 28.40 212 ARG A O 1
ATOM 2093 N N . TYR B 2 213 ? 33.610 5.291 30.771 1.00 30.46 213 TYR A N 1
ATOM 2094 C CA . TYR B 2 213 ? 34.311 6.423 31.381 1.00 35.99 213 TYR A CA 1
ATOM 2095 C C . TYR B 2 213 ? 34.394 7.579 30.389 1.00 36.85 213 TYR A C 1
ATOM 2096 O O . TYR B 2 213 ? 34.370 7.355 29.180 1.00 40.16 213 TYR A O 1
ATOM 2105 N N . GLY B 2 214 ? 34.496 8.810 30.888 1.00 42.64 214 GLY A N 1
ATOM 2106 C CA . GLY B 2 214 ? 34.552 9.955 29.991 1.00 48.16 214 GLY A CA 1
ATOM 2107 C C . GLY B 2 214 ? 35.667 10.972 30.186 1.00 52.79 214 GLY A C 1
ATOM 2108 O O . GLY B 2 214 ? 35.501 12.147 29.848 1.00 56.30 214 GLY A O 1
ATOM 2109 N N . LYS B 2 215 ? 36.800 10.530 30.724 1.00 54.00 215 LYS A N 1
ATOM 2110 C CA . LYS B 2 215 ? 37.957 11.396 30.956 1.00 55.91 215 LYS A CA 1
ATOM 2111 C C . LYS B 2 215 ? 37.743 12.567 31.914 1.00 55.66 215 LYS A C 1
ATOM 2112 O O . LYS B 2 215 ? 37.775 13.735 31.524 0.00 54.94 215 LYS A O 1
ATOM 2118 N N . ASP B 2 216 ? 37.530 12.219 33.177 1.00 54.14 216 ASP A N 1
ATOM 2119 C CA . ASP B 2 216 ? 37.333 13.159 34.275 1.00 52.70 216 ASP A CA 1
ATOM 2120 C C . ASP B 2 216 ? 37.462 12.249 35.481 1.00 52.89 216 ASP A C 1
ATOM 2121 O O . ASP B 2 216 ? 37.631 12.697 36.615 1.00 55.81 216 ASP A O 1
ATOM 2126 N N . GLY B 2 217 ? 37.385 10.952 35.199 1.00 51.67 217 GLY A N 1
ATOM 2127 C CA . GLY B 2 217 ? 37.468 9.944 36.234 1.00 50.19 217 GLY A CA 1
ATOM 2128 C C . GLY B 2 217 ? 36.081 9.385 36.480 1.00 47.90 217 GLY A C 1
ATOM 2129 O O . GLY B 2 217 ? 35.924 8.338 37.107 1.00 50.28 217 GLY A O 1
ATOM 2130 N N . ASN B 2 218 ? 35.073 10.087 35.967 1.00 42.38 218 ASN A N 1
ATOM 2131 C CA . ASN B 2 218 ? 33.676 9.689 36.133 1.00 37.16 218 ASN A CA 1
ATOM 2132 C C . ASN B 2 218 ? 33.224 8.614 35.152 1.00 31.59 218 ASN A C 1
ATOM 2133 O O . ASN B 2 218 ? 33.847 8.401 34.111 1.00 37.02 218 ASN A O 1
ATOM 2138 N N . PHE B 2 219 ? 32.129 7.942 35.494 1.00 25.36 219 PHE A N 1
ATOM 2139 C CA . PHE B 2 219 ? 31.577 6.902 34.639 1.00 22.82 219 PHE A CA 1
ATOM 2140 C C . PHE B 2 219 ? 30.065 6.791 34.789 1.00 22.49 219 PHE A C 1
ATOM 2141 O O . PHE B 2 219 ? 29.475 7.312 35.733 1.00 16.36 219 PHE A O 1
ATOM 2149 N N . ASP B 2 220 ? 29.454 6.101 33.834 1.00 22.77 220 ASP A N 1
ATOM 2150 C CA . ASP B 2 220 ? 28.020 5.842 33.825 1.00 25.18 220 ASP A CA 1
ATOM 2151 C C . ASP B 2 220 ? 27.878 4.442 33.244 1.00 26.06 220 ASP A C 1
ATOM 2152 O O . ASP B 2 220 ? 28.816 3.924 32.635 1.00 25.37 220 ASP A O 1
ATOM 2157 N N . LEU B 2 221 ? 26.724 3.822 33.448 1.00 23.16 221 LEU A N 1
ATOM 2158 C CA . LEU B 2 221 ? 26.490 2.496 32.906 1.00 21.90 221 LEU A CA 1
ATOM 2159 C C . LEU B 2 221 ? 26.458 2.639 31.385 1.00 27.58 221 LEU A C 1
ATOM 2160 O O . LEU B 2 221 ? 25.740 3.481 30.850 1.00 24.55 221 LEU A O 1
ATOM 2165 N N . ALA B 2 222 ? 27.237 1.810 30.695 1.00 22.22 222 ALA A N 1
ATOM 2166 C CA . ALA B 2 222 ? 27.341 1.862 29.236 1.00 23.76 222 ALA A CA 1
ATOM 2167 C C . ALA B 2 222 ? 26.047 1.752 28.420 1.00 22.00 222 ALA A C 1
ATOM 2168 O O . ALA B 2 222 ? 25.987 2.248 27.297 1.00 23.14 222 ALA A O 1
ATOM 2170 N N . HIS B 2 223 ? 25.013 1.123 28.964 1.00 23.42 223 HIS A N 1
ATOM 2171 C CA . HIS B 2 223 ? 23.775 0.972 28.201 1.00 27.39 223 HIS A CA 1
ATOM 2172 C C . HIS B 2 223 ? 22.792 2.142 28.297 1.00 31.03 223 HIS A C 1
ATOM 2173 O O . HIS B 2 223 ? 21.694 2.078 27.740 1.00 30.05 223 HIS A O 1
ATOM 2180 N N . ILE B 2 224 ? 23.179 3.206 28.997 1.00 27.09 224 ILE A N 1
ATOM 2181 C CA . ILE B 2 224 ? 22.315 4.375 29.132 1.00 22.69 224 ILE A CA 1
ATOM 2182 C C . ILE B 2 224 ? 23.085 5.571 28.581 1.00 24.68 224 ILE A C 1
ATOM 2183 O O . ILE B 2 224 ? 24.153 5.911 29.092 1.00 24.56 224 ILE A O 1
ATOM 2188 N N . ASP B 2 225 ? 22.550 6.207 27.539 1.00 20.76 225 ASP A N 1
ATOM 2189 C CA . ASP B 2 225 ? 23.248 7.331 26.920 1.00 25.56 225 ASP A CA 1
ATOM 2190 C C . ASP B 2 225 ? 23.038 8.688 27.578 1.00 26.36 225 ASP A C 1
ATOM 2191 O O . ASP B 2 225 ? 22.199 8.847 28.465 1.00 28.10 225 ASP A O 1
ATOM 2196 N N . ARG B 2 226 ? 23.812 9.663 27.114 1.00 25.42 226 ARG A N 1
ATOM 2197 C CA . ARG B 2 226 ? 23.775 11.023 27.634 1.00 28.61 226 ARG A CA 1
ATOM 2198 C C . ARG B 2 226 ? 22.414 11.711 27.563 1.00 26.94 226 ARG A C 1
ATOM 2199 O O . ARG B 2 226 ? 22.013 12.378 28.512 1.00 23.04 226 ARG A O 1
ATOM 2207 N N . GLN B 2 227 ? 21.698 11.559 26.455 1.00 24.43 227 GLN A N 1
ATOM 2208 C CA . GLN B 2 227 ? 20.396 12.211 26.347 1.00 24.22 227 GLN A CA 1
ATOM 2209 C C . GLN B 2 227 ? 19.426 11.671 27.392 1.00 23.46 227 GLN A C 1
ATOM 2210 O O . GLN B 2 227 ? 18.620 12.415 27.943 1.00 22.19 227 GLN A O 1
ATOM 2216 N N . GLN B 2 228 ? 19.514 10.373 27.665 1.00 22.84 228 GLN A N 1
ATOM 2217 C CA . GLN B 2 228 ? 18.648 9.732 28.647 1.00 22.18 228 GLN A CA 1
ATOM 2218 C C . GLN B 2 228 ? 19.033 10.215 30.040 1.00 23.61 228 GLN A C 1
ATOM 2219 O O . GLN B 2 228 ? 18.173 10.423 30.899 1.00 23.52 228 GLN A O 1
ATOM 2225 N N . ILE B 2 229 ? 20.332 10.395 30.259 1.00 20.24 229 ILE A N 1
ATOM 2226 C CA . ILE B 2 229 ? 20.827 10.877 31.545 1.00 21.20 229 ILE A CA 1
ATOM 2227 C C . ILE B 2 229 ? 20.266 12.279 31.791 1.00 20.70 229 ILE A C 1
ATOM 2228 O O . ILE B 2 229 ? 19.697 12.559 32.852 1.00 18.15 229 ILE A O 1
ATOM 2233 N N . GLU B 2 230 ? 20.411 13.150 30.795 1.00 20.70 230 GLU A N 1
ATOM 2234 C CA . GLU B 2 230 ? 19.936 14.522 30.912 1.00 22.68 230 GLU A CA 1
ATOM 2235 C C . GLU B 2 230 ? 18.424 14.577 31.121 1.00 22.27 230 GLU A C 1
ATOM 2236 O O . GLU B 2 230 ? 17.913 15.485 31.780 1.00 18.78 230 GLU A O 1
ATOM 2242 N N . GLY B 2 231 ? 17.717 13.595 30.572 1.00 19.80 231 GLY A N 1
ATOM 2243 C CA . GLY B 2 231 ? 16.275 13.551 30.722 1.00 21.50 231 GLY A CA 1
ATOM 2244 C C . GLY B 2 231 ? 15.869 13.350 32.169 1.00 21.79 231 GLY A C 1
ATOM 2245 O O . GLY B 2 231 ? 14.717 13.569 32.524 1.00 21.64 231 GLY A O 1
ATOM 2246 N N . PHE B 2 232 ? 16.813 12.910 32.996 1.00 16.02 232 PHE A N 1
ATOM 2247 C CA . PHE B 2 232 ? 16.568 12.685 34.423 1.00 14.98 232 PHE A CA 1
ATOM 2248 C C . PHE B 2 232 ? 17.499 13.567 35.268 1.00 12.90 232 PHE A C 1
ATOM 2249 O O . PHE B 2 232 ? 17.772 13.261 36.434 1.00 15.37 232 PHE A O 1
ATOM 2257 N N . SER B 2 233 ? 17.987 14.653 34.678 1.00 16.93 233 SER A N 1
ATOM 2258 C CA . SER B 2 233 ? 18.882 15.573 35.384 1.00 14.51 233 SER A CA 1
ATOM 2259 C C . SER B 2 233 ? 18.350 17.000 35.307 1.00 12.53 233 SER A C 1
ATOM 2260 O O . SER B 2 233 ? 18.997 17.889 34.759 1.00 14.73 233 SER A O 1
ATOM 2263 N N . LYS B 2 234 ? 17.168 17.208 35.873 1.00 16.82 234 LYS A N 1
ATOM 2264 C CA . LYS B 2 234 ? 16.522 18.516 35.871 1.00 16.00 234 LYS A CA 1
ATOM 2265 C C . LYS B 2 234 ? 17.341 19.599 36.559 1.00 14.73 234 LYS A C 1
ATOM 2266 O O . LYS B 2 234 ? 17.389 20.725 36.078 1.00 16.71 234 LYS A O 1
ATOM 2272 N N . ARG B 2 235 ? 17.971 19.273 37.686 1.00 14.54 235 ARG A N 1
ATOM 2273 C CA . ARG B 2 235 ? 18.787 20.264 38.386 1.00 13.58 235 ARG A CA 1
ATOM 2274 C C . ARG B 2 235 ? 19.950 20.727 37.509 1.00 18.61 235 ARG A C 1
ATOM 2275 O O . ARG B 2 235 ? 20.270 21.914 37.472 1.00 18.70 235 ARG A O 1
ATOM 2283 N N . THR B 2 236 ? 20.567 19.801 36.779 1.00 17.34 236 THR A N 1
ATOM 2284 C CA . THR B 2 236 ? 21.675 20.162 35.899 1.00 16.72 236 THR A CA 1
ATOM 2285 C C . THR B 2 236 ? 21.172 21.128 34.832 1.00 20.25 236 THR A C 1
ATOM 2286 O O . THR B 2 236 ? 21.865 22.078 34.465 1.00 14.79 236 THR A O 1
ATOM 2290 N N . GLU B 2 237 ? 19.961 20.876 34.343 1.00 14.60 237 GLU A N 1
ATOM 2291 C CA . GLU B 2 237 ? 19.353 21.717 33.314 1.00 21.87 237 GLU A CA 1
ATOM 2292 C C . GLU B 2 237 ? 19.101 23.125 33.851 1.00 12.16 237 GLU A C 1
ATOM 2293 O O . GLU B 2 237 ? 19.327 24.105 33.149 1.00 20.80 237 GLU A O 1
ATOM 2299 N N . GLN B 2 238 ? 18.631 23.216 35.091 1.00 15.64 238 GLN A N 1
ATOM 2300 C CA . GLN B 2 238 ? 18.363 24.511 35.710 1.00 18.23 238 GLN A CA 1
ATOM 2301 C C . GLN B 2 238 ? 19.668 25.286 35.901 1.00 22.54 238 GLN A C 1
ATOM 2302 O O . GLN B 2 238 ? 19.728 26.500 35.689 1.00 16.27 238 GLN A O 1
ATOM 2308 N N . ILE B 2 239 ? 20.718 24.581 36.302 1.00 20.95 239 ILE A N 1
ATOM 2309 C CA . ILE B 2 239 ? 22.016 25.217 36.491 1.00 18.71 239 ILE A CA 1
ATOM 2310 C C . ILE B 2 239 ? 22.512 25.752 35.139 1.00 17.79 239 ILE A C 1
ATOM 2311 O O . ILE B 2 239 ? 22.960 26.897 35.051 1.00 18.42 239 ILE A O 1
ATOM 2316 N N . ALA B 2 240 ? 22.414 24.940 34.085 1.00 17.70 240 ALA A N 1
ATOM 2317 C CA . ALA B 2 240 ? 22.854 25.376 32.756 1.00 19.12 240 ALA A CA 1
ATOM 2318 C C . ALA B 2 240 ? 22.077 26.608 32.268 1.00 22.68 240 ALA A C 1
ATOM 2319 O O . ALA B 2 240 ? 22.658 27.524 31.670 1.00 18.15 240 ALA A O 1
ATOM 2321 N N . GLU B 2 241 ? 20.768 26.630 32.513 1.00 17.66 241 GLU A N 1
ATOM 2322 C CA . GLU B 2 241 ? 19.957 27.766 32.080 1.00 17.01 241 GLU A CA 1
ATOM 2323 C C . GLU B 2 241 ? 20.368 29.032 32.817 1.00 15.98 241 GLU A C 1
ATOM 2324 O O . GLU B 2 241 ? 20.341 30.113 32.245 1.00 16.93 241 GLU A O 1
ATOM 2330 N N . TRP B 2 242 ? 20.737 28.896 34.089 1.00 14.38 242 TRP A N 1
ATOM 2331 C CA . TRP B 2 242 ? 21.137 30.046 34.884 1.00 20.30 242 TRP A CA 1
ATOM 2332 C C . TRP B 2 242 ? 22.379 30.693 34.285 1.00 22.19 242 TRP A C 1
ATOM 2333 O O . TRP B 2 242 ? 22.432 31.917 34.126 1.00 21.62 242 TRP A O 1
ATOM 2344 N N . TYR B 2 243 ? 23.371 29.876 33.940 1.00 21.44 243 TYR A N 1
ATOM 2345 C CA . TYR B 2 243 ? 24.591 30.396 33.329 1.00 23.33 243 TYR A CA 1
ATOM 2346 C C . TYR B 2 243 ? 24.264 31.043 31.980 1.00 26.14 243 TYR A C 1
ATOM 2347 O O . TYR B 2 243 ? 24.755 32.129 31.670 1.00 26.90 243 TYR A O 1
ATOM 2356 N N . ALA B 2 244 ? 23.432 30.371 31.184 1.00 25.34 244 ALA A N 1
ATOM 2357 C CA . ALA B 2 244 ? 23.044 30.875 29.863 1.00 29.32 244 ALA A CA 1
ATOM 2358 C C . ALA B 2 244 ? 22.315 32.211 29.953 1.00 28.98 244 ALA A C 1
ATOM 2359 O O . ALA B 2 244 ? 22.498 33.084 29.107 1.00 28.81 244 ALA A O 1
ATOM 2361 N N . ALA B 2 245 ? 21.491 32.369 30.982 1.00 28.43 245 ALA A N 1
ATOM 2362 C CA . ALA B 2 245 ? 20.751 33.607 31.168 1.00 29.84 245 ALA A CA 1
ATOM 2363 C C . ALA B 2 245 ? 21.717 34.734 31.512 1.00 30.91 245 ALA A C 1
ATOM 2364 O O . ALA B 2 245 ? 21.618 35.837 30.970 1.00 31.56 245 ALA A O 1
ATOM 2366 N N . ARG B 2 246 ? 22.652 34.450 32.414 1.00 32.25 246 ARG A N 1
ATOM 2367 C CA . ARG B 2 246 ? 23.653 35.428 32.843 1.00 33.26 246 ARG A CA 1
ATOM 2368 C C . ARG B 2 246 ? 24.723 35.639 31.775 1.00 33.08 246 ARG A C 1
ATOM 2369 O O . ARG B 2 246 ? 25.594 36.493 31.925 1.00 35.47 246 ARG A O 1
ATOM 2377 N N . GLY B 2 247 ? 24.663 34.852 30.706 1.00 30.98 247 GLY A N 1
ATOM 2378 C CA . GLY B 2 247 ? 25.648 34.965 29.646 1.00 32.28 247 GLY A CA 1
ATOM 2379 C C . GLY B 2 247 ? 27.027 34.553 30.132 1.00 36.89 247 GLY A C 1
ATOM 2380 O O . GLY B 2 247 ? 28.044 35.069 29.661 1.00 35.09 247 GLY A O 1
ATOM 2381 N N . LEU B 2 248 ? 27.061 33.612 31.071 1.00 32.99 248 LEU A N 1
ATOM 2382 C CA . LEU B 2 248 ? 28.312 33.128 31.642 1.00 34.43 248 LEU A CA 1
ATOM 2383 C C . LEU B 2 248 ? 28.817 31.845 30.994 1.00 35.71 248 LEU A C 1
ATOM 2384 O O . LEU B 2 248 ? 28.035 30.996 30.568 1.00 35.99 248 LEU A O 1
ATOM 2389 N N . ASP B 2 249 ? 30.138 31.719 30.916 1.00 36.18 249 ASP A N 1
ATOM 2390 C CA . ASP B 2 249 ? 30.767 30.532 30.356 1.00 38.10 249 ASP A CA 1
ATOM 2391 C C . ASP B 2 249 ? 31.032 29.618 31.541 1.00 37.48 249 ASP A C 1
ATOM 2392 O O . ASP B 2 249 ? 31.826 29.944 32.424 1.00 34.74 249 ASP A O 1
ATOM 2397 N N . PRO B 2 250 ? 30.355 28.462 31.584 1.00 39.04 250 PRO A N 1
ATOM 2398 C CA . PRO B 2 250 ? 30.515 27.495 32.673 1.00 40.74 250 PRO A CA 1
ATOM 2399 C C . PRO B 2 250 ? 31.952 27.039 32.920 1.00 42.40 250 PRO A C 1
ATOM 2400 O O . PRO B 2 250 ? 32.285 26.591 34.016 1.00 40.96 250 PRO A O 1
ATOM 2404 N N . ASN B 2 251 ? 32.801 27.166 31.906 1.00 42.14 251 ASN A N 1
ATOM 2405 C CA . ASN B 2 251 ? 34.191 26.749 32.030 1.00 42.25 251 ASN A CA 1
ATOM 2406 C C . ASN B 2 251 ? 35.047 27.665 32.897 1.00 42.69 251 ASN A C 1
ATOM 2407 O O . ASN B 2 251 ? 36.096 27.247 33.387 1.00 45.58 251 ASN A O 1
ATOM 2412 N N . SER B 2 252 ? 34.607 28.904 33.101 1.00 43.18 252 SER A N 1
ATOM 2413 C CA . SER B 2 252 ? 35.394 29.842 33.899 1.00 44.60 252 SER A CA 1
ATOM 2414 C C . SER B 2 252 ? 34.648 30.584 35.008 1.00 43.03 252 SER A C 1
ATOM 2415 O O . SER B 2 252 ? 35.212 31.482 35.636 1.00 44.63 252 SER A O 1
ATOM 2418 N N . VAL B 2 253 ? 33.399 30.214 35.267 1.00 40.17 253 VAL A N 1
ATOM 2419 C CA . VAL B 2 253 ? 32.629 30.897 36.303 1.00 36.13 253 VAL A CA 1
ATOM 2420 C C . VAL B 2 253 ? 33.326 30.918 37.658 1.00 34.28 253 VAL A C 1
ATOM 2421 O O . VAL B 2 253 ? 33.887 29.916 38.099 1.00 35.19 253 VAL A O 1
ATOM 2425 N N . SER B 2 254 ? 33.293 32.073 38.312 1.00 34.10 254 SER A N 1
ATOM 2426 C CA . SER B 2 254 ? 33.907 32.213 39.623 1.00 32.45 254 SER A CA 1
ATOM 2427 C C . SER B 2 254 ? 33.115 31.369 40.605 1.00 34.69 254 SER A C 1
ATOM 2428 O O . SER B 2 254 ? 32.075 30.806 40.256 1.00 33.62 254 SER A O 1
ATOM 2431 N N . LEU B 2 255 ? 33.608 31.280 41.834 1.00 30.17 255 LEU A N 1
ATOM 2432 C CA . LEU B 2 255 ? 32.937 30.503 42.864 1.00 28.75 255 LEU A CA 1
ATOM 2433 C C . LEU B 2 255 ? 31.604 31.132 43.216 1.00 26.45 255 LEU A C 1
ATOM 2434 O O . LEU B 2 255 ? 30.597 30.440 43.365 1.00 24.76 255 LEU A O 1
ATOM 2439 N N . GLU B 2 256 ? 31.610 32.451 43.354 1.00 26.60 256 GLU A N 1
ATOM 2440 C CA . GLU B 2 256 ? 30.409 33.191 43.695 1.00 30.03 256 GLU A CA 1
ATOM 2441 C C . GLU B 2 256 ? 29.307 32.938 42.678 1.00 26.61 256 GLU A C 1
ATOM 2442 O O . GLU B 2 256 ? 28.158 32.697 43.044 1.00 26.30 256 GLU A O 1
ATOM 2448 N N . GLN B 2 257 ? 29.665 32.970 41.400 1.00 20.00 257 GLN A N 1
ATOM 2449 C CA . GLN B 2 257 ? 28.700 32.745 40.327 1.00 20.00 257 GLN A CA 1
ATOM 2450 C C . GLN B 2 257 ? 28.186 31.312 40.334 1.00 20.00 257 GLN A C 1
ATOM 2451 O O . GLN B 2 257 ? 26.994 31.068 40.128 1.00 20.00 257 GLN A O 1
ATOM 2457 N N . LYS B 2 258 ? 29.088 30.363 40.577 1.00 20.00 258 LYS A N 1
ATOM 2458 C CA . LYS B 2 258 ? 28.723 28.958 40.604 1.00 20.00 258 LYS A CA 1
ATOM 2459 C C . LYS B 2 258 ? 27.742 28.683 41.739 1.00 20.00 258 LYS A C 1
ATOM 2460 O O . LYS B 2 258 ? 26.712 28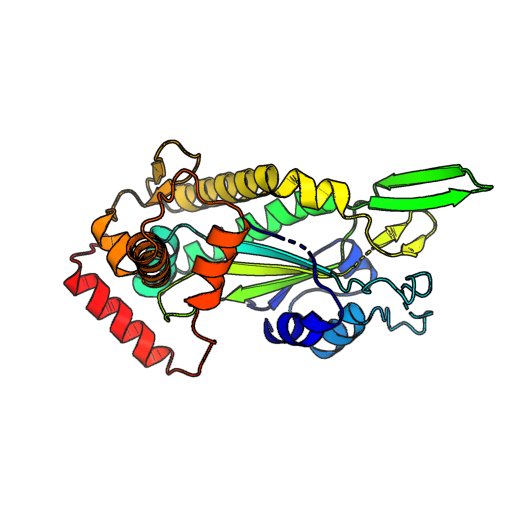.021 41.538 1.00 20.00 258 LYS A O 1
ATOM 2466 N N . GLN B 2 259 ? 28.053 29.193 42.927 1.00 22.59 259 GLN A N 1
ATOM 2467 C CA . GLN B 2 259 ? 27.195 28.998 44.086 1.00 24.38 259 GLN A CA 1
ATOM 2468 C C . GLN B 2 259 ? 25.826 29.644 43.881 1.00 22.42 259 GLN A C 1
ATOM 2469 O O . GLN B 2 259 ? 24.807 29.090 44.291 1.00 27.97 259 GLN A O 1
ATOM 2475 N N . ALA B 2 260 ? 25.804 30.818 43.258 1.00 22.00 260 ALA A N 1
ATOM 2476 C CA . ALA B 2 260 ? 24.545 31.514 43.006 1.00 22.68 260 ALA A CA 1
ATOM 2477 C C . ALA B 2 260 ? 23.688 30.703 42.028 1.00 25.80 260 ALA A C 1
ATOM 2478 O O . ALA B 2 260 ? 22.480 30.566 42.210 1.00 25.08 260 ALA A O 1
ATOM 2480 N N . ALA B 2 261 ? 24.320 30.160 40.996 1.00 23.23 261 ALA A N 1
ATOM 2481 C CA . ALA B 2 261 ? 23.600 29.377 40.001 1.00 20.96 261 ALA A CA 1
ATOM 2482 C C . ALA B 2 261 ? 22.977 28.126 40.610 1.00 24.63 261 ALA A C 1
ATOM 2483 O O . ALA B 2 261 ? 21.833 27.783 40.307 1.00 23.77 261 ALA A O 1
ATOM 2485 N N . LYS B 2 262 ? 23.728 27.449 41.473 1.00 22.10 262 LYS A N 1
ATOM 2486 C CA . LYS B 2 262 ? 23.247 26.226 42.107 1.00 23.05 262 LYS A CA 1
ATOM 2487 C C . LYS B 2 262 ? 22.245 26.437 43.234 1.00 23.56 262 LYS A C 1
ATOM 2488 O O . LYS B 2 262 ? 21.262 25.705 43.340 1.00 24.86 262 LYS A O 1
ATOM 2494 N N . VAL B 2 263 ? 22.487 27.436 44.074 1.00 21.07 263 VAL A N 1
ATOM 2495 C CA . VAL B 2 263 ? 21.596 27.689 45.194 1.00 24.52 263 VAL A CA 1
ATOM 2496 C C . VAL B 2 263 ? 20.323 28.435 44.824 1.00 26.15 263 VAL A C 1
ATOM 2497 O O . VAL B 2 263 ? 19.229 28.038 45.229 1.00 25.60 263 VAL A O 1
ATOM 2501 N N . LEU B 2 264 ? 20.457 29.497 44.040 1.00 25.40 264 LEU A N 1
ATOM 2502 C CA . LEU B 2 264 ? 19.304 30.305 43.655 1.00 30.94 264 LEU A CA 1
ATOM 2503 C C . LEU B 2 264 ? 18.325 29.644 42.689 1.00 32.56 264 LEU A C 1
ATOM 2504 O O . LEU B 2 264 ? 17.214 30.134 42.513 1.00 33.81 264 LEU A O 1
ATOM 2509 N N . SER B 2 265 ? 18.727 28.541 42.065 1.00 28.44 265 SER A N 1
ATOM 2510 C CA . SER B 2 265 ? 17.838 27.850 41.136 1.00 26.21 265 SER A CA 1
ATOM 2511 C C . SER B 2 265 ? 17.277 26.597 41.798 1.00 27.80 265 SER A C 1
ATOM 2512 O O . SER B 2 265 ? 16.477 25.872 41.209 1.00 30.16 265 SER A O 1
ATOM 2515 N N . ARG B 2 266 ? 17.689 26.370 43.040 1.00 29.55 266 ARG A N 1
ATOM 2516 C CA . ARG B 2 266 ? 17.302 25.184 43.795 1.00 31.88 266 ARG A CA 1
ATOM 2517 C C . ARG B 2 266 ? 15.984 25.254 44.554 1.00 33.31 266 ARG A C 1
ATOM 2518 O O . ARG B 2 266 ? 15.780 26.132 45.390 1.00 30.65 266 ARG A O 1
ATOM 2526 N N . ALA B 2 267 ? 15.100 24.304 44.265 1.00 32.40 267 ALA A N 1
ATOM 2527 C CA . ALA B 2 267 ? 13.805 24.233 44.930 1.00 36.63 267 ALA A CA 1
ATOM 2528 C C . ALA B 2 267 ? 13.967 23.549 46.285 1.00 35.63 267 ALA A C 1
ATOM 2529 O O . ALA B 2 267 ? 14.860 22.725 46.473 1.00 37.49 267 ALA A O 1
ATOM 2531 N N . LYS B 2 268 ? 13.106 23.903 47.231 1.00 41.30 268 LYS A N 1
ATOM 2532 C CA . LYS B 2 268 ? 13.149 23.308 48.560 1.00 45.29 268 LYS A CA 1
ATOM 2533 C C . LYS B 2 268 ? 12.477 21.941 48.520 1.00 46.55 268 LYS A C 1
ATOM 2534 O O . LYS B 2 268 ? 11.519 21.736 47.773 1.00 42.35 268 LYS A O 1
ATOM 2540 N N . LYS B 2 269 ? 12.988 21.008 49.319 1.00 50.53 269 LYS A N 1
ATOM 2541 C CA . LYS B 2 269 ? 12.417 19.669 49.387 1.00 53.64 269 LYS A CA 1
ATOM 2542 C C . LYS B 2 269 ? 10.964 19.780 49.828 1.00 55.58 269 LYS A C 1
ATOM 2543 O O . LYS B 2 269 ? 10.658 20.446 50.815 1.00 56.84 269 LYS A O 1
ATOM 2549 N N . THR B 2 270 ? 10.075 19.125 49.092 1.00 57.06 270 THR A N 1
ATOM 2550 C CA . THR B 2 270 ? 8.651 19.160 49.400 1.00 56.71 270 THR A CA 1
ATOM 2551 C C . THR B 2 270 ? 8.147 17.785 49.824 1.00 58.31 270 THR A C 1
ATOM 2552 O O . THR B 2 270 ? 8.905 16.959 50.332 0.00 56.87 270 THR A O 1
ATOM 2556 N N . SER B 2 271 ? 6.855 17.557 49.616 1.00 58.95 271 SER A N 1
ATOM 2557 C CA . SER B 2 271 ? 6.226 16.285 49.942 1.00 60.62 271 SER A CA 1
ATOM 2558 C C . SER B 2 271 ? 6.000 15.578 48.611 1.00 61.14 271 SER A C 1
ATOM 2559 O O . SER B 2 271 ? 6.197 16.180 47.555 1.00 65.70 271 SER A O 1
ATOM 2562 N N . VAL B 2 272 ? 5.595 14.312 48.648 1.00 58.78 272 VAL A N 1
ATOM 2563 C CA . VAL B 2 272 ? 5.353 13.578 47.410 1.00 54.09 272 VAL A CA 1
ATOM 2564 C C . VAL B 2 272 ? 4.983 12.115 47.635 1.00 53.21 272 VAL A C 1
ATOM 2565 O O . VAL B 2 272 ? 5.377 11.502 48.629 1.00 52.30 272 VAL A O 1
ATOM 2569 N N . ASP B 2 273 ? 4.219 11.563 46.699 1.00 51.16 273 ASP A N 1
ATOM 2570 C CA . ASP B 2 273 ? 3.809 10.170 46.776 1.00 49.48 273 ASP A CA 1
ATOM 2571 C C . ASP B 2 273 ? 4.871 9.332 46.075 1.00 46.95 273 ASP A C 1
ATOM 2572 O O . ASP B 2 273 ? 4.894 9.248 44.846 1.00 45.13 273 ASP A O 1
ATOM 2577 N N . ARG B 2 274 ? 5.749 8.718 46.863 1.00 44.17 274 ARG A N 1
ATOM 2578 C CA . ARG B 2 274 ? 6.830 7.900 46.325 1.00 44.37 274 ARG A CA 1
ATOM 2579 C C . ARG B 2 274 ? 6.380 6.818 45.347 1.00 41.81 274 ARG A C 1
ATOM 2580 O O . ARG B 2 274 ? 7.029 6.597 44.323 1.00 42.69 274 ARG A O 1
ATOM 2588 N N . GLU B 2 275 ? 5.285 6.133 45.659 1.00 40.75 275 GLU A N 1
ATOM 2589 C CA . GLU B 2 275 ? 4.789 5.083 44.777 1.00 39.32 275 GLU A CA 1
ATOM 2590 C C . GLU B 2 275 ? 4.422 5.684 43.427 1.00 33.63 275 GLU A C 1
ATOM 2591 O O . GLU B 2 275 ? 4.758 5.138 42.375 1.00 28.00 275 GLU A O 1
ATOM 2597 N N . ALA B 2 276 ? 3.729 6.816 43.466 1.00 30.32 276 ALA A N 1
ATOM 2598 C CA . ALA B 2 276 ? 3.319 7.501 42.245 1.00 28.19 276 ALA A CA 1
ATOM 2599 C C . ALA B 2 276 ? 4.531 8.061 41.497 1.00 24.94 276 ALA A C 1
ATOM 2600 O O . ALA B 2 276 ? 4.579 8.033 40.270 1.00 22.40 276 ALA A O 1
ATOM 2602 N N . LEU B 2 277 ? 5.514 8.560 42.241 1.00 24.65 277 LEU A N 1
ATOM 2603 C CA . LEU B 2 277 ? 6.713 9.116 41.623 1.00 23.51 277 LEU A CA 1
ATOM 2604 C C . LEU B 2 277 ? 7.503 8.045 40.867 1.00 23.09 277 LEU A C 1
ATOM 2605 O O . LEU B 2 277 ? 8.012 8.290 39.768 1.00 23.61 277 LEU A O 1
ATOM 2610 N N . ARG B 2 278 ? 7.589 6.853 41.451 1.00 25.01 278 ARG A N 1
ATOM 2611 C CA . ARG B 2 278 ? 8.313 5.739 40.833 1.00 29.47 278 ARG A CA 1
ATOM 2612 C C . ARG B 2 278 ? 7.658 5.392 39.495 1.00 28.23 278 ARG A C 1
ATOM 2613 O O . ARG B 2 278 ? 8.338 5.126 38.494 1.00 23.70 278 ARG A O 1
ATOM 2621 N N . ALA B 2 279 ? 6.327 5.386 39.489 1.00 29.49 279 ALA A N 1
ATOM 2622 C CA . ALA B 2 279 ? 5.563 5.081 38.287 1.00 27.88 279 ALA A CA 1
ATOM 2623 C C . ALA B 2 279 ? 5.859 6.127 37.211 1.00 21.49 279 ALA A C 1
ATOM 2624 O O . ALA B 2 279 ? 5.918 5.811 36.026 1.00 25.61 279 ALA A O 1
ATOM 2626 N N . GLU B 2 280 ? 6.042 7.375 37.632 1.00 22.40 280 GLU A N 1
ATOM 2627 C CA . GLU B 2 280 ? 6.346 8.454 36.701 1.00 18.14 280 GLU A CA 1
ATOM 2628 C C . GLU B 2 280 ? 7.725 8.197 36.087 1.00 19.48 280 GLU A C 1
ATOM 2629 O O . GLU B 2 280 ? 7.914 8.299 34.871 1.00 19.88 280 GLU A O 1
ATOM 2635 N N . TRP B 2 281 ? 8.688 7.868 36.944 1.00 22.25 281 TRP A N 1
ATOM 2636 C CA . TRP B 2 281 ? 10.047 7.585 36.492 1.00 19.69 281 TRP A CA 1
ATOM 2637 C C . TRP B 2 281 ? 10.039 6.498 35.426 1.00 18.35 281 TRP A C 1
ATOM 2638 O O . TRP B 2 281 ? 10.646 6.644 34.369 1.00 19.37 281 TRP A O 1
ATOM 2649 N N . GLN B 2 282 ? 9.354 5.395 35.711 1.00 22.69 282 GLN A N 1
ATOM 2650 C CA . GLN B 2 282 ? 9.299 4.292 34.760 1.00 24.94 282 GLN A CA 1
ATOM 2651 C C . GLN B 2 282 ? 8.699 4.727 33.432 1.00 21.94 282 GLN A C 1
ATOM 2652 O O . GLN B 2 282 ? 9.187 4.351 32.363 1.00 20.59 282 GLN A O 1
ATOM 2658 N N . ALA B 2 283 ? 7.643 5.529 33.495 1.00 24.32 283 ALA A N 1
ATOM 2659 C CA . ALA B 2 283 ? 7.009 6.018 32.276 1.00 22.87 283 ALA A CA 1
ATOM 2660 C C . ALA B 2 283 ? 7.958 6.989 31.572 1.00 22.43 283 ALA A C 1
ATOM 2661 O O . ALA B 2 283 ? 8.058 7.003 30.348 1.00 22.95 283 ALA A O 1
ATOM 2663 N N . THR B 2 284 ? 8.662 7.804 32.346 1.00 20.59 284 THR A N 1
ATOM 2664 C CA . THR B 2 284 ? 9.587 8.764 31.755 1.00 20.72 284 THR A CA 1
ATOM 2665 C C . THR B 2 284 ? 10.739 8.042 31.067 1.00 21.88 284 THR A C 1
ATOM 2666 O O . THR B 2 284 ? 11.183 8.451 30.000 1.00 23.06 284 THR A O 1
ATOM 2670 N N . ALA B 2 285 ? 11.210 6.961 31.679 1.00 20.47 285 ALA A N 1
ATOM 2671 C CA . ALA B 2 285 ? 12.307 6.189 31.111 1.00 22.18 285 ALA A CA 1
ATOM 2672 C C . ALA B 2 285 ? 11.911 5.597 29.764 1.00 20.33 285 ALA A C 1
ATOM 2673 O O . ALA B 2 285 ? 12.696 5.602 28.817 1.00 24.06 285 ALA A O 1
ATOM 2675 N N . LYS B 2 286 ? 10.691 5.078 29.683 1.00 24.69 286 LYS A N 1
ATOM 2676 C CA . LYS B 2 286 ? 10.202 4.495 28.435 1.00 28.36 286 LYS A CA 1
ATOM 2677 C C . LYS B 2 286 ? 10.163 5.571 27.360 1.00 27.33 286 LYS A C 1
ATOM 2678 O O . LYS B 2 286 ? 10.575 5.352 26.228 1.00 25.03 286 LYS A O 1
ATOM 2684 N N . GLU B 2 287 ? 9.675 6.745 27.733 1.00 25.89 287 GLU A N 1
ATOM 2685 C CA . GLU B 2 287 ? 9.579 7.853 26.802 1.00 26.29 287 GLU A CA 1
ATOM 2686 C C . GLU B 2 287 ? 10.968 8.223 26.281 1.00 25.50 287 GLU A C 1
ATOM 2687 O O . GLU B 2 287 ? 11.135 8.553 25.101 1.00 25.49 287 GLU A O 1
ATOM 2693 N N . LEU B 2 288 ? 11.968 8.151 27.157 1.00 23.21 288 LEU A N 1
ATOM 2694 C CA . LEU B 2 288 ? 13.343 8.475 26.779 1.00 22.12 288 LEU A CA 1
ATOM 2695 C C . LEU B 2 288 ? 14.006 7.314 26.034 1.00 24.40 288 LEU A C 1
ATOM 2696 O O . LEU B 2 288 ? 15.144 7.425 25.586 1.00 22.19 288 LEU A O 1
ATOM 2701 N N . GLY B 2 289 ? 13.284 6.205 25.911 1.00 26.77 289 GLY A N 1
ATOM 2702 C CA . GLY B 2 289 ? 13.809 5.050 25.200 1.00 26.44 289 GLY A CA 1
ATOM 2703 C C . GLY B 2 289 ? 14.902 4.279 25.917 1.00 27.43 289 GLY A C 1
ATOM 2704 O O . GLY B 2 289 ? 15.744 3.651 25.274 1.00 26.32 289 GLY A O 1
ATOM 2705 N N . ILE B 2 290 ? 14.895 4.317 27.246 1.00 25.05 290 ILE A N 1
ATOM 2706 C CA . ILE B 2 290 ? 15.900 3.608 28.027 1.00 26.01 290 ILE A CA 1
ATOM 2707 C C . ILE B 2 290 ? 15.588 2.124 28.090 1.00 29.65 290 ILE A C 1
ATOM 2708 O O . ILE B 2 290 ? 14.453 1.724 28.355 1.00 26.25 290 ILE A O 1
ATOM 2713 N N . ASP B 2 291 ? 16.608 1.314 27.843 1.00 30.68 291 ASP A N 1
ATOM 2714 C CA . ASP B 2 291 ? 16.479 -0.131 27.912 1.00 32.46 291 ASP A CA 1
ATOM 2715 C C . ASP B 2 291 ? 17.395 -0.540 29.059 1.00 30.10 291 ASP A C 1
ATOM 2716 O O . ASP B 2 291 ? 18.614 -0.548 28.916 1.00 30.41 291 ASP A O 1
ATOM 2721 N N . PHE B 2 292 ? 16.800 -0.850 30.205 1.00 26.00 292 PHE A N 1
ATOM 2722 C CA . PHE B 2 292 ? 17.569 -1.231 31.382 1.00 30.01 292 PHE A CA 1
ATOM 2723 C C . PHE B 2 292 ? 18.151 -2.634 31.261 1.00 34.17 292 PHE A C 1
ATOM 2724 O O . PHE B 2 292 ? 18.728 -3.154 32.219 1.00 31.87 292 PHE A O 1
ATOM 2732 N N . SER B 2 293 ? 17.989 -3.213 30.068 1.00 34.48 293 SER A N 1
ATOM 2733 C CA . SER B 2 293 ? 18.454 -4.553 29.689 1.00 39.43 293 SER A CA 1
ATOM 2734 C C . SER B 2 293 ? 17.315 -5.527 29.425 1.00 41.20 293 SER A C 1
ATOM 2735 O O . SER B 2 293 ? 16.159 -5.070 29.292 1.00 31.37 293 SER A O 1
#

Sequence (278 aa):
LSHVLTRQDIGRAASYYGDASEWQGKGAEELGLSGEVDSKRFRELLAGNIGEGHRIRSATRQDSKERIGLDLTFSAPKSVSLQALVAGDAEIIKAHDRAVARTLEQAEARAQARQKIQGKTRIETTGNLVIGKFRHETSRERDPQLHTHAVILNTKRSDGQWRALKNDEIVKATRYLGAVYNAELAHELQKLGYQLRYGKDGNFDLAHIDRQQIEGFSKRTEQIAEWYAARGLDPNSVSLEQKQAAKVLSRAKKTSVDREALRAEWQATAKELGIDFS